Protein AF-A0A0D2JEG2-F1 (afdb_monomer)

Mean predicted aligned error: 16.77 Å

Foldseek 3Di:
DVQVCLLVDDAQDEAEEAPPEDDDPPVVSQVSQCCHDPNHGHVVNVSYYYDYDHHYPPCCVPVVPVVCVVVVVSVCVPDVLCVQAVVLLVVLLVVLVVCCVLLCCLPPNPDPDDPVSLVVLLVVLLCVLPPPVVVVVVNVVSLVSNLVSLVVQPVDDDPLSCVLSVLLNVLSVVLVCLCVLQVVVLSVCSNVVCQQVVPPVPDDPVQVVPQDPLQARPPPRDGRHGSSSSSNSNSVSSVSSNVSSVVSVVSVVVSVVVVVVVVVVVVVVVVVVVVVVVVVVCPDDPPDPPPDPDDDDDDDD

Structure (mmCIF, N/CA/C/O backbone):
data_AF-A0A0D2JEG2-F1
#
_entry.id   AF-A0A0D2JEG2-F1
#
loop_
_atom_site.group_PDB
_atom_site.id
_atom_site.type_symbol
_atom_site.label_atom_id
_atom_site.label_alt_id
_atom_site.label_comp_id
_atom_site.label_asym_id
_atom_site.label_entity_id
_atom_site.label_seq_id
_atom_site.pdbx_PDB_ins_code
_atom_site.Cart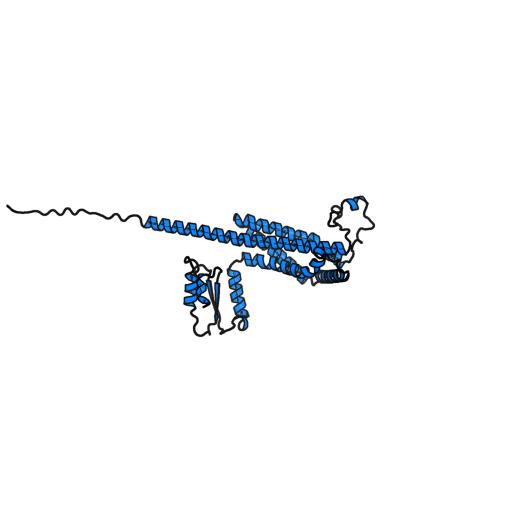n_x
_atom_site.Cartn_y
_atom_site.Cartn_z
_atom_site.occupancy
_atom_site.B_iso_or_equiv
_atom_site.auth_seq_id
_atom_site.auth_comp_id
_ato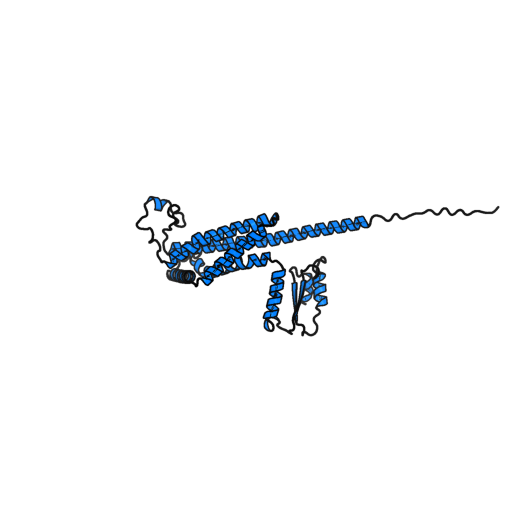m_site.auth_asym_id
_atom_site.auth_atom_id
_atom_site.pdbx_PDB_model_num
ATOM 1 N N . MET A 1 1 ? -18.815 -32.949 19.649 1.00 45.66 1 MET A N 1
ATOM 2 C CA . MET A 1 1 ? -17.388 -32.683 19.946 1.00 45.66 1 MET A CA 1
ATOM 3 C C . MET A 1 1 ? -16.973 -31.232 19.688 1.00 45.66 1 MET A C 1
ATOM 5 O O . MET A 1 1 ? -16.367 -30.663 20.578 1.00 45.66 1 MET A O 1
ATOM 9 N N . ALA A 1 2 ? -17.339 -30.582 18.572 1.00 52.16 2 ALA A N 1
ATOM 10 C CA . ALA A 1 2 ? -16.906 -29.198 18.283 1.00 52.16 2 ALA A CA 1
ATOM 11 C C . ALA A 1 2 ? -17.331 -28.126 19.321 1.00 52.16 2 ALA A C 1
ATOM 13 O O . ALA A 1 2 ? -16.617 -27.151 19.530 1.00 52.16 2 ALA A O 1
ATOM 14 N N . PHE A 1 3 ? -18.471 -28.304 19.997 1.00 57.12 3 PHE A N 1
ATOM 15 C CA . PHE A 1 3 ? -19.061 -27.272 20.864 1.00 57.12 3 PHE A CA 1
ATOM 16 C C . PHE A 1 3 ? -18.474 -27.195 22.284 1.00 57.12 3 PHE A C 1
ATOM 18 O O . PHE A 1 3 ? -18.720 -26.225 22.990 1.00 57.12 3 PHE A O 1
ATOM 25 N N . HIS A 1 4 ? -17.651 -28.163 22.697 1.00 60.91 4 HIS A N 1
ATOM 26 C CA . HIS A 1 4 ? -17.036 -28.166 24.033 1.00 60.91 4 HIS A CA 1
ATOM 27 C C . HIS A 1 4 ? -15.941 -27.090 24.188 1.00 60.91 4 HIS A C 1
ATOM 29 O O . HIS A 1 4 ? -15.570 -26.715 25.299 1.00 60.91 4 HIS A O 1
ATOM 35 N N . ASN A 1 5 ? -15.448 -26.561 23.062 1.00 61.88 5 ASN A N 1
ATOM 36 C CA . ASN A 1 5 ? -14.437 -25.507 23.014 1.00 61.88 5 ASN A CA 1
ATOM 37 C C . ASN A 1 5 ? -15.040 -24.099 22.879 1.00 61.88 5 ASN A C 1
ATOM 39 O O . ASN A 1 5 ? -14.283 -23.131 22.894 1.00 61.88 5 ASN A O 1
ATOM 43 N N . LEU A 1 6 ? -16.374 -23.965 22.784 1.00 61.75 6 LEU A N 1
ATOM 44 C CA . LEU A 1 6 ? -17.056 -22.662 22.725 1.00 61.75 6 LEU A CA 1
ATOM 45 C C . LEU A 1 6 ? -16.631 -21.709 23.861 1.00 61.75 6 LEU A C 1
ATOM 47 O O . LEU A 1 6 ? -16.325 -20.558 23.553 1.00 61.75 6 LEU A O 1
ATOM 51 N N . PRO A 1 7 ? -16.471 -22.164 25.124 1.00 60.16 7 PRO A N 1
ATOM 52 C CA . PRO A 1 7 ? -16.028 -21.287 26.214 1.00 60.16 7 PRO A CA 1
ATOM 53 C C . PRO A 1 7 ? -14.593 -20.751 26.054 1.00 60.16 7 PRO A C 1
ATOM 55 O O . PRO A 1 7 ? -14.218 -19.781 26.712 1.00 60.16 7 PRO A O 1
ATOM 58 N N . HIS A 1 8 ? -13.781 -21.376 25.191 1.00 59.09 8 HIS A N 1
ATOM 59 C CA . HIS A 1 8 ? -12.380 -21.023 24.943 1.00 59.09 8 HIS A CA 1
ATOM 60 C C . HIS A 1 8 ? -12.190 -20.114 23.719 1.00 59.09 8 HIS A C 1
ATOM 62 O O . HIS A 1 8 ? -11.083 -19.611 23.503 1.00 59.09 8 HIS A O 1
ATOM 68 N N . LEU A 1 9 ? -13.233 -19.891 22.910 1.00 55.66 9 LEU A N 1
ATOM 69 C CA . LEU A 1 9 ? -13.161 -19.035 21.725 1.00 55.66 9 LEU A CA 1
ATOM 70 C C . LEU A 1 9 ? -12.876 -17.598 22.145 1.00 55.66 9 LEU A C 1
ATOM 72 O O . LEU A 1 9 ? -13.729 -16.944 22.723 1.00 55.66 9 LEU A O 1
ATOM 76 N N . ARG A 1 10 ? -11.667 -17.091 21.874 1.00 52.06 10 ARG A N 1
ATOM 77 C CA . ARG A 1 10 ? -11.244 -15.735 22.259 1.00 52.06 10 ARG A CA 1
ATOM 78 C C . ARG A 1 10 ? -11.711 -14.565 21.369 1.00 52.06 10 ARG A C 1
ATOM 80 O O . ARG A 1 10 ? -11.769 -13.470 21.937 1.00 52.06 10 ARG A O 1
ATOM 87 N N . PRO A 1 11 ? -12.020 -14.729 20.065 1.00 53.19 11 PRO A N 1
ATOM 88 C CA . PRO A 1 11 ? -12.519 -13.635 19.236 1.00 53.19 11 PRO A CA 1
ATOM 89 C C . PRO A 1 11 ? -14.034 -13.432 19.387 1.00 53.19 11 PRO A C 1
ATOM 91 O O . PRO A 1 11 ? -14.723 -14.213 20.040 1.00 53.19 11 PRO A O 1
ATOM 94 N N . ILE A 1 12 ? -14.518 -12.350 18.784 1.00 60.31 12 ILE A N 1
ATOM 95 C CA . ILE A 1 12 ? -15.929 -11.979 18.679 1.00 60.31 12 ILE A CA 1
ATOM 96 C C . ILE A 1 12 ? -16.634 -12.956 17.722 1.00 60.31 12 ILE A C 1
ATOM 98 O O . ILE A 1 12 ? -16.104 -13.264 16.654 1.00 60.31 12 ILE A O 1
ATOM 102 N N . VAL A 1 13 ? -17.803 -13.476 18.105 1.00 66.38 13 VAL A N 1
ATOM 103 C CA . VAL A 1 13 ? -18.449 -14.600 17.406 1.00 66.38 13 VAL A CA 1
ATOM 104 C C . VAL A 1 13 ? -19.771 -14.166 16.774 1.00 66.38 13 VAL A C 1
ATOM 106 O O . VAL A 1 13 ? -20.689 -13.737 17.467 1.00 66.38 13 VAL A O 1
ATOM 109 N N . LEU A 1 14 ? -19.891 -14.321 15.455 1.00 71.12 14 LEU A N 1
ATOM 110 C CA . LEU A 1 14 ? -21.170 -14.233 14.749 1.00 71.12 14 LEU A CA 1
ATOM 111 C C . LEU A 1 14 ? -21.710 -15.637 14.507 1.00 71.12 14 LEU A C 1
ATOM 113 O O . LEU A 1 14 ? -21.085 -16.446 13.819 1.00 71.12 14 LEU A O 1
ATOM 117 N N . PHE A 1 15 ? -22.902 -15.906 15.024 1.00 75.38 15 PHE A N 1
ATOM 118 C CA . PHE A 1 15 ? -23.633 -17.121 14.704 1.00 75.38 15 PHE A CA 1
ATOM 119 C C . PHE A 1 15 ? -24.671 -16.843 13.613 1.00 75.38 15 PHE A C 1
ATOM 121 O O . PHE A 1 15 ? -25.665 -16.158 13.854 1.00 75.38 15 PHE A O 1
ATOM 128 N N . VAL A 1 16 ? -24.462 -17.410 12.421 1.00 73.00 16 VAL A N 1
ATOM 129 C CA . VAL A 1 16 ? -25.442 -17.376 11.324 1.00 73.00 16 VAL A CA 1
ATOM 130 C C . VAL A 1 16 ? -26.151 -18.725 11.241 1.00 73.00 16 VAL A C 1
ATOM 132 O O . VAL A 1 16 ? -25.533 -19.753 10.955 1.00 73.00 16 VAL A O 1
ATOM 135 N N . PHE A 1 17 ? -27.457 -18.729 11.498 1.00 73.38 17 PHE A N 1
ATOM 136 C CA . PHE A 1 17 ? -28.272 -19.940 11.541 1.00 73.38 17 PHE A CA 1
ATOM 137 C C . PHE A 1 17 ? -29.321 -19.968 10.435 1.00 73.38 17 PHE A C 1
ATOM 139 O O . PHE A 1 17 ? -29.905 -18.951 10.078 1.00 73.38 17 PHE A O 1
ATOM 146 N N . GLY A 1 18 ? -29.588 -21.164 9.909 1.00 68.94 18 GLY A N 1
ATOM 147 C CA . GLY A 1 18 ? -30.644 -21.395 8.929 1.00 68.94 18 GLY A CA 1
ATOM 148 C C . GLY A 1 18 ? -31.945 -21.783 9.626 1.00 68.94 18 GLY A C 1
ATOM 149 O O . GLY A 1 18 ? -31.984 -22.830 10.272 1.00 68.94 18 GLY A O 1
ATOM 150 N N . ALA A 1 19 ? -33.000 -20.980 9.479 1.00 64.31 19 ALA A N 1
ATOM 151 C CA . ALA A 1 19 ? -34.284 -21.131 10.174 1.00 64.31 19 ALA A CA 1
ATOM 152 C C . ALA A 1 19 ? -35.041 -22.437 9.852 1.00 64.31 19 ALA A C 1
ATOM 154 O O . ALA A 1 19 ? -35.966 -22.807 10.566 1.00 64.31 19 ALA A O 1
ATOM 155 N N . LEU A 1 20 ? -34.660 -23.150 8.785 1.00 60.56 20 LEU A N 1
ATOM 156 C CA . LEU A 1 20 ? -35.286 -24.413 8.369 1.00 60.56 20 LEU A CA 1
ATOM 157 C C . LEU A 1 20 ? -34.509 -25.658 8.836 1.00 60.56 20 LEU A C 1
ATOM 159 O O . LEU A 1 20 ? -34.816 -26.768 8.395 1.00 60.56 20 LEU A O 1
ATOM 163 N N . ASN A 1 21 ? -33.490 -25.499 9.687 1.00 58.62 21 ASN A N 1
ATOM 164 C CA . ASN A 1 21 ? -32.760 -26.628 10.259 1.00 58.62 21 ASN A CA 1
ATOM 165 C C . ASN A 1 21 ? -33.495 -27.211 11.471 1.00 58.62 21 ASN A C 1
ATOM 167 O O . ASN A 1 21 ? -33.890 -26.505 12.396 1.00 58.62 21 ASN A O 1
ATOM 171 N N . ILE A 1 22 ? -33.651 -28.534 11.463 1.00 51.53 22 ILE A N 1
ATOM 172 C CA . ILE A 1 22 ? -34.383 -29.294 12.475 1.00 51.53 22 ILE A CA 1
ATOM 173 C C . ILE A 1 22 ? -33.484 -29.422 13.714 1.00 51.53 22 ILE A C 1
ATOM 175 O O . ILE A 1 22 ? -32.496 -30.148 13.685 1.00 51.53 22 ILE A O 1
ATOM 179 N N . LYS A 1 23 ? -33.839 -28.705 14.788 1.00 57.09 23 LYS A N 1
ATOM 180 C CA . LYS A 1 23 ? -33.178 -28.675 16.110 1.00 57.09 23 LYS A CA 1
ATOM 181 C C . LYS A 1 23 ? -31.762 -28.088 16.113 1.00 57.09 23 LYS A C 1
ATOM 183 O O . LYS A 1 23 ? -30.762 -28.802 16.093 1.00 57.09 23 LYS A O 1
ATOM 188 N N . GLN A 1 24 ? -31.678 -26.766 16.233 1.00 60.16 24 GLN A N 1
ATOM 189 C CA . GLN A 1 24 ? -30.459 -26.105 16.690 1.00 60.16 24 GLN A CA 1
ATOM 190 C C . GLN A 1 24 ? -30.652 -25.659 18.138 1.00 60.16 24 GLN A C 1
ATOM 192 O O . GLN A 1 24 ? -31.563 -24.892 18.430 1.00 60.16 24 GLN A O 1
ATOM 197 N N . ASP A 1 25 ? -29.787 -26.145 19.028 1.00 63.28 25 ASP A N 1
ATOM 198 C CA . ASP A 1 25 ? -29.617 -25.587 20.370 1.00 63.28 25 ASP A CA 1
ATOM 199 C C . ASP A 1 25 ? -28.888 -24.246 20.240 1.00 63.28 25 ASP A C 1
ATOM 201 O O . ASP A 1 25 ? -27.660 -24.159 20.268 1.00 63.28 25 ASP A O 1
ATOM 205 N N . VAL A 1 26 ? -29.661 -23.227 19.881 1.00 64.12 26 VAL A N 1
ATOM 206 C CA . VAL A 1 26 ? -29.191 -21.857 19.670 1.00 64.12 26 VAL A CA 1
ATOM 207 C C . VAL A 1 26 ? -28.910 -21.206 21.019 1.00 64.12 26 VAL A C 1
ATOM 209 O O . VAL A 1 26 ? -27.852 -20.615 21.214 1.00 64.12 26 VAL A O 1
ATOM 212 N N . GLU A 1 27 ? -29.840 -21.381 21.950 1.00 60.41 27 GLU A N 1
ATOM 213 C CA . GLU A 1 27 ? -29.810 -20.790 23.281 1.00 60.41 27 GLU A CA 1
ATOM 214 C C . GLU A 1 27 ? -28.657 -21.367 24.110 1.00 60.41 27 GLU A C 1
ATOM 216 O O . GLU A 1 27 ? -27.828 -20.606 24.596 1.00 60.41 27 GLU A O 1
ATOM 221 N N . GLY A 1 28 ? -28.462 -22.693 24.123 1.00 61.94 28 GLY A N 1
ATOM 222 C CA . GLY A 1 28 ? -27.330 -23.317 24.813 1.00 61.94 28 GLY A CA 1
ATOM 223 C C . GLY A 1 28 ? -25.961 -22.927 24.244 1.00 61.94 28 GLY A C 1
ATOM 224 O O . GLY A 1 28 ? -24.983 -22.838 24.987 1.00 61.94 28 GLY A O 1
ATOM 225 N N . LYS A 1 29 ? -25.864 -22.614 22.943 1.00 66.75 29 LYS A N 1
ATOM 226 C CA . LYS A 1 29 ? -24.621 -22.102 22.332 1.00 66.75 29 LYS A CA 1
ATOM 227 C C . LYS A 1 29 ? -24.336 -20.659 22.716 1.00 66.75 29 LYS A C 1
ATOM 229 O O . LYS A 1 29 ? -23.170 -20.322 22.927 1.00 66.75 29 LYS A O 1
ATOM 234 N N . LEU A 1 30 ? -25.369 -19.826 22.803 1.00 63.94 30 LEU A N 1
ATOM 235 C CA . LEU A 1 30 ? -25.237 -18.462 23.295 1.00 63.94 30 LEU A CA 1
ATOM 236 C C . LEU A 1 30 ? -24.820 -18.477 24.761 1.00 63.94 30 LEU A C 1
ATOM 238 O O . LEU A 1 30 ? -23.779 -17.913 25.072 1.00 63.94 30 LEU A O 1
ATOM 242 N N . THR A 1 31 ? -25.509 -19.235 25.616 1.00 61.34 31 THR A N 1
ATOM 243 C CA . THR A 1 31 ? -25.196 -19.332 27.048 1.00 61.34 31 THR A CA 1
ATOM 244 C C . THR A 1 31 ? -23.803 -19.919 27.306 1.00 61.34 31 THR A C 1
ATOM 246 O O . THR A 1 31 ? -23.061 -19.421 28.150 1.00 61.34 31 THR A O 1
ATOM 249 N N . ALA A 1 32 ? -23.377 -20.929 26.537 1.00 62.34 32 ALA A N 1
ATOM 250 C CA . ALA A 1 32 ? -22.021 -21.483 26.639 1.00 62.34 32 ALA A CA 1
ATOM 251 C C . ALA A 1 32 ? -20.927 -20.500 26.184 1.00 62.34 32 ALA A C 1
ATOM 253 O O . ALA A 1 32 ? -19.787 -20.588 26.645 1.00 62.34 32 ALA A O 1
ATOM 254 N N . THR A 1 33 ? -21.259 -19.573 25.281 1.00 57.81 33 THR A N 1
ATOM 255 C CA . THR A 1 33 ? -20.346 -18.509 24.838 1.00 57.81 33 THR A CA 1
ATOM 256 C C . THR A 1 33 ? -20.372 -17.326 25.819 1.00 57.81 33 THR A C 1
ATOM 258 O O . THR A 1 33 ? -19.318 -16.766 26.117 1.00 57.81 33 THR A O 1
ATOM 261 N N . GLU A 1 34 ? -21.537 -17.020 26.404 1.00 55.34 34 GLU A N 1
ATOM 262 C CA . GLU A 1 34 ? -21.768 -16.020 27.457 1.00 55.34 34 GLU A CA 1
ATOM 263 C C . GLU A 1 34 ? -20.994 -16.328 28.743 1.00 55.34 34 GLU A C 1
ATOM 265 O O . GLU A 1 34 ? -20.357 -15.438 29.308 1.00 55.34 34 GLU A O 1
ATOM 270 N N . ALA A 1 35 ? -20.991 -17.596 29.162 1.00 54.06 35 ALA A N 1
ATOM 271 C CA . ALA A 1 35 ? -20.403 -18.058 30.417 1.00 54.06 35 ALA A CA 1
ATOM 272 C C . ALA A 1 35 ? -18.872 -18.235 30.395 1.00 54.06 35 ALA A C 1
ATOM 274 O O . ALA A 1 35 ? -18.315 -18.709 31.383 1.00 54.06 35 ALA A O 1
ATOM 275 N N . GLY A 1 36 ? -18.185 -17.909 29.288 1.00 50.72 36 GLY A N 1
ATOM 276 C CA . GLY A 1 36 ? -16.755 -18.200 29.102 1.00 50.72 36 GLY A CA 1
ATOM 277 C C . GLY A 1 36 ? -15.870 -17.789 30.291 1.00 50.72 36 GLY A C 1
ATOM 278 O O . GLY A 1 36 ? -16.240 -16.911 31.062 1.00 50.72 36 GLY A O 1
ATOM 279 N N . ILE A 1 37 ? -14.696 -18.418 30.442 1.00 42.75 37 ILE A N 1
ATOM 280 C CA . ILE A 1 37 ? -13.820 -18.309 31.632 1.00 42.75 37 ILE A CA 1
ATOM 281 C C . ILE A 1 37 ? -13.688 -16.841 32.093 1.00 42.75 37 ILE A C 1
ATOM 283 O O . ILE A 1 37 ? -13.065 -16.030 31.404 1.00 42.75 37 ILE A O 1
ATOM 287 N N . GLY A 1 38 ? -14.315 -16.506 33.230 1.00 50.38 38 GLY A N 1
ATOM 288 C CA . GLY A 1 38 ? -14.370 -15.151 33.799 1.00 50.38 38 GLY A CA 1
ATOM 289 C C . GLY A 1 38 ? -15.673 -14.356 33.585 1.00 50.38 38 GLY A C 1
ATOM 290 O O . GLY A 1 38 ? -15.709 -13.192 33.958 1.00 50.38 38 GLY A O 1
ATOM 291 N N . GLY A 1 39 ? -16.730 -14.925 32.988 1.00 47.88 39 GLY A N 1
ATOM 292 C CA . GLY A 1 39 ? -18.083 -14.332 32.923 1.00 47.88 39 GLY A CA 1
ATOM 293 C C . GLY A 1 39 ? -18.269 -13.135 31.972 1.00 47.88 39 GLY A C 1
ATOM 294 O O . GLY A 1 39 ? -19.318 -12.501 31.965 1.00 47.88 39 GLY A O 1
ATOM 295 N N . LEU A 1 40 ? -17.264 -12.799 31.159 1.00 48.19 40 LEU A N 1
ATOM 296 C CA . LEU A 1 40 ? -17.178 -11.519 30.431 1.00 48.19 40 LEU A CA 1
ATOM 297 C C . LEU A 1 40 ? -17.583 -11.579 28.937 1.00 48.19 40 LEU A C 1
ATOM 299 O O . LEU A 1 40 ? -17.276 -10.652 28.179 1.00 48.19 40 LEU A O 1
ATOM 303 N N . ARG A 1 41 ? -18.218 -12.661 28.459 1.00 52.91 41 ARG A N 1
ATOM 304 C CA . ARG A 1 41 ? -18.250 -13.026 27.020 1.00 52.91 41 ARG A CA 1
ATOM 305 C C . ARG A 1 41 ? -19.639 -13.077 26.369 1.00 52.91 41 ARG A C 1
ATOM 307 O O . ARG A 1 41 ? -19.832 -13.799 25.398 1.00 52.91 41 ARG A O 1
ATOM 314 N N . GLY A 1 42 ? -20.594 -12.292 26.863 1.00 54.91 42 GLY A N 1
ATOM 315 C CA . GLY A 1 42 ? -21.985 -12.386 26.414 1.00 54.91 42 GLY A CA 1
ATOM 316 C C . GLY A 1 42 ? -22.465 -11.450 25.307 1.00 54.91 42 GLY A C 1
ATOM 317 O O . GLY A 1 42 ? -21.793 -10.481 24.945 1.00 54.91 42 GLY A O 1
ATOM 318 N N . VAL A 1 43 ? -23.682 -11.734 24.818 1.00 53.16 43 VAL A N 1
ATOM 319 C CA . VAL A 1 43 ? -24.454 -10.910 23.864 1.00 53.16 43 VAL A CA 1
ATOM 320 C C . VAL A 1 43 ? -24.615 -9.476 24.384 1.00 53.16 43 VAL A C 1
ATOM 322 O O . VAL A 1 43 ? -24.486 -8.519 23.623 1.00 53.16 43 VAL A O 1
ATOM 325 N N . ALA A 1 44 ? -24.770 -9.322 25.703 1.00 49.38 44 ALA A N 1
ATOM 326 C CA . ALA A 1 44 ? -24.851 -8.033 26.392 1.00 49.38 44 ALA A CA 1
ATOM 327 C C . ALA A 1 44 ? -23.603 -7.140 26.221 1.00 49.38 44 ALA A C 1
ATOM 329 O O . ALA A 1 44 ? -23.715 -5.921 26.283 1.00 49.38 44 ALA A O 1
ATOM 330 N N . ASN A 1 45 ? -22.428 -7.725 25.954 1.00 53.84 45 ASN A N 1
ATOM 331 C CA . ASN A 1 45 ? -21.178 -6.988 25.728 1.00 53.84 45 ASN A CA 1
ATOM 332 C C . ASN A 1 45 ? -20.905 -6.712 24.234 1.00 53.84 45 ASN A C 1
ATOM 334 O O . ASN A 1 45 ? -19.793 -6.318 23.889 1.00 53.84 45 ASN A O 1
ATOM 338 N N . GLY A 1 46 ? -21.857 -6.989 23.328 1.00 58.81 46 GLY A N 1
ATOM 339 C CA . GLY A 1 46 ? -21.709 -6.766 21.879 1.00 58.81 46 GLY A CA 1
ATOM 340 C C . GLY A 1 46 ? -20.698 -7.687 21.177 1.00 58.81 46 GLY A C 1
ATOM 341 O O . GLY A 1 46 ? -20.394 -7.506 20.000 1.00 58.81 46 GLY A O 1
ATOM 342 N N . ARG A 1 47 ? -20.167 -8.693 21.886 1.00 60.16 47 ARG A N 1
ATOM 343 C CA . ARG A 1 47 ? -19.120 -9.616 21.400 1.00 60.16 47 ARG A CA 1
ATOM 344 C C . ARG A 1 47 ? -19.668 -10.908 20.793 1.00 60.16 47 ARG A C 1
ATOM 346 O O . ARG A 1 47 ? -18.896 -11.723 20.291 1.00 60.16 47 ARG A O 1
ATOM 353 N N . VAL A 1 48 ? -20.982 -11.105 20.850 1.00 64.31 48 VAL A N 1
ATOM 354 C CA . VAL A 1 48 ? -21.678 -12.233 20.228 1.00 64.31 48 VAL A CA 1
ATOM 355 C C . VAL A 1 48 ? -22.966 -11.711 19.601 1.00 64.31 48 VAL A C 1
ATOM 357 O O . VAL A 1 48 ? -23.791 -11.134 20.304 1.00 64.31 48 VAL A O 1
ATOM 360 N N . LYS A 1 49 ? -23.141 -11.900 18.290 1.00 68.12 49 LYS A N 1
ATOM 361 C CA . LYS A 1 49 ? -24.387 -11.578 17.572 1.00 68.12 49 LYS A CA 1
ATOM 362 C C . LYS A 1 49 ? -24.911 -12.831 16.906 1.00 68.12 49 LYS A C 1
ATOM 364 O O . LYS A 1 49 ? -24.151 -13.663 16.410 1.00 68.12 49 LYS A O 1
ATOM 369 N N . GLN A 1 50 ? -26.227 -12.955 16.899 1.00 73.00 50 GLN A N 1
ATOM 370 C CA . GLN A 1 50 ? -26.915 -14.034 16.221 1.00 73.00 50 GLN A CA 1
ATOM 371 C C . GLN A 1 50 ? -27.786 -13.461 15.111 1.00 73.00 50 GLN A C 1
ATOM 373 O O . GLN A 1 50 ? -28.524 -12.504 15.333 1.00 73.00 50 GLN A O 1
ATOM 378 N N . VAL A 1 51 ? -27.742 -14.094 13.940 1.00 75.31 51 VAL A N 1
ATOM 379 C CA . VAL A 1 51 ? -28.674 -13.820 12.846 1.00 75.31 51 VAL A CA 1
ATOM 380 C C . VAL A 1 51 ? -29.277 -15.128 12.342 1.00 75.31 51 VAL A C 1
ATOM 382 O O . VAL A 1 51 ? -28.570 -16.108 12.098 1.00 75.31 51 VAL A O 1
ATOM 385 N N . GLN A 1 52 ? -30.603 -15.154 12.201 1.00 75.75 52 GLN A N 1
ATOM 386 C CA . GLN A 1 52 ? -31.333 -16.257 11.580 1.00 75.75 52 GLN A CA 1
ATOM 387 C C . GLN A 1 52 ? -31.730 -15.880 10.156 1.00 75.75 52 GLN A C 1
ATOM 389 O O . GLN A 1 52 ? -32.458 -14.918 9.937 1.00 75.75 52 GLN A O 1
ATOM 394 N N . LEU A 1 53 ? -31.280 -16.675 9.191 1.00 75.38 53 LEU A N 1
ATOM 395 C CA . LEU A 1 53 ? -31.605 -16.532 7.778 1.00 75.38 53 LEU A CA 1
ATOM 396 C C . LEU A 1 53 ? -32.515 -17.676 7.329 1.00 75.38 53 LEU A C 1
ATOM 398 O O . LEU A 1 53 ? -32.398 -18.812 7.793 1.00 75.38 53 LEU A O 1
ATOM 402 N N . LYS A 1 54 ? -33.428 -17.410 6.394 1.00 71.19 54 LYS A N 1
ATOM 403 C CA . LYS A 1 54 ? -34.445 -18.377 5.949 1.00 71.19 54 LYS A CA 1
ATOM 404 C C . LYS A 1 54 ? -33.883 -19.405 4.949 1.00 71.19 54 LYS A C 1
ATOM 406 O O . LYS A 1 54 ? -34.362 -19.515 3.827 1.00 71.19 54 LYS A O 1
ATOM 411 N N . ALA A 1 55 ? -32.883 -20.190 5.354 1.00 65.12 55 ALA A N 1
ATOM 412 C CA . ALA A 1 55 ? -32.334 -21.295 4.558 1.00 65.12 55 ALA A CA 1
ATOM 413 C C . ALA A 1 55 ? -32.114 -22.575 5.388 1.00 65.12 55 ALA A C 1
ATOM 415 O O . ALA A 1 55 ? -32.219 -22.562 6.614 1.00 65.12 55 ALA A O 1
ATOM 416 N N . ARG A 1 56 ? -31.834 -23.699 4.709 1.00 66.31 56 ARG A N 1
ATOM 417 C CA . ARG A 1 56 ? -31.460 -24.986 5.336 1.00 66.31 56 ARG A CA 1
ATOM 418 C C . ARG A 1 56 ? -29.938 -25.076 5.541 1.00 66.31 56 ARG A C 1
ATOM 420 O O . ARG A 1 56 ? -29.399 -24.450 6.449 1.00 66.31 56 ARG A O 1
ATOM 427 N N . HIS A 1 57 ? -29.241 -25.820 4.682 1.00 63.91 57 HIS A N 1
ATOM 428 C CA . HIS A 1 57 ? -27.788 -26.022 4.710 1.00 63.91 57 HIS A CA 1
ATOM 429 C C . HIS A 1 57 ? -27.077 -25.179 3.646 1.00 63.91 57 HIS A C 1
ATOM 431 O O . HIS A 1 57 ? -27.717 -24.730 2.694 1.00 63.91 57 HIS A O 1
ATOM 437 N N . LEU A 1 58 ? -25.754 -25.019 3.797 1.00 69.12 58 LEU A N 1
ATOM 438 C CA . LEU A 1 58 ? -24.890 -24.288 2.858 1.00 69.12 58 LEU A CA 1
ATOM 439 C C . LEU A 1 58 ? -25.374 -22.849 2.613 1.00 69.12 58 LEU A C 1
ATOM 441 O O . LEU A 1 58 ? -25.460 -22.393 1.476 1.00 69.12 58 LEU A O 1
ATOM 445 N N . LEU A 1 59 ? -25.694 -22.147 3.706 1.00 70.69 59 LEU A N 1
ATOM 446 C CA . LEU A 1 59 ? -26.168 -20.758 3.708 1.00 70.69 59 LEU A CA 1
ATOM 447 C C . LEU A 1 59 ? -25.388 -19.840 2.744 1.00 70.69 59 LEU A C 1
ATOM 449 O O . LEU A 1 59 ? -26.053 -19.204 1.925 1.00 70.69 59 LEU A O 1
ATOM 453 N N . PRO A 1 60 ? -24.035 -19.835 2.726 1.00 71.94 60 PRO A N 1
ATOM 454 C CA . PRO A 1 60 ? -23.276 -18.940 1.847 1.00 71.94 60 PRO A CA 1
ATOM 455 C C . PRO A 1 60 ? -23.505 -19.182 0.349 1.00 71.94 60 PRO A C 1
ATOM 457 O O . PRO A 1 60 ? -23.336 -18.270 -0.447 1.00 71.94 60 PRO A O 1
ATOM 460 N N . PHE A 1 61 ? -23.913 -20.393 -0.044 1.00 72.25 61 PHE A N 1
ATOM 461 C CA . PHE A 1 61 ? -24.099 -20.768 -1.449 1.00 72.25 61 PHE A CA 1
ATOM 462 C C . PHE A 1 61 ? -25.548 -20.636 -1.930 1.00 72.25 61 PHE A C 1
ATOM 464 O O . PHE A 1 61 ? -25.790 -20.596 -3.131 1.00 72.25 61 PHE A O 1
ATOM 471 N N . LYS A 1 62 ? -26.525 -20.601 -1.014 1.00 71.38 62 LYS A N 1
ATOM 472 C CA . LYS A 1 62 ? -27.956 -20.520 -1.364 1.00 71.38 62 LYS A CA 1
ATOM 473 C C . LYS A 1 62 ? -28.547 -19.124 -1.235 1.00 71.38 62 LYS A C 1
ATOM 475 O O . LYS A 1 62 ? -29.495 -18.811 -1.942 1.00 71.38 62 LYS A O 1
ATOM 480 N N . ILE A 1 63 ? -28.015 -18.320 -0.323 1.00 76.44 63 ILE A N 1
ATOM 481 C CA . ILE A 1 63 ? -28.444 -16.942 -0.073 1.00 76.44 63 ILE A CA 1
ATOM 482 C C . ILE A 1 63 ? -27.205 -16.061 0.069 1.00 76.44 63 ILE A C 1
ATOM 484 O O . ILE A 1 63 ? -26.961 -15.455 1.108 1.00 76.44 63 ILE A O 1
ATOM 488 N N . MET A 1 64 ? -26.390 -16.060 -0.987 1.00 76.88 64 MET A N 1
ATOM 489 C CA . MET A 1 64 ? -25.080 -15.411 -1.004 1.00 76.88 64 MET A CA 1
ATOM 490 C C . MET A 1 64 ? -25.172 -13.926 -0.647 1.00 76.88 64 MET A C 1
ATOM 492 O O . MET A 1 64 ? -24.412 -13.463 0.189 1.00 76.88 64 MET A O 1
ATOM 496 N N . GLU A 1 65 ? -26.152 -13.211 -1.196 1.00 77.56 65 GLU A N 1
ATOM 497 C CA . GLU A 1 65 ? -26.366 -11.785 -0.930 1.00 77.56 65 GLU A CA 1
ATOM 498 C C . GLU A 1 65 ? -26.642 -11.504 0.556 1.00 77.56 65 GLU A C 1
ATOM 500 O O . GLU A 1 65 ? -25.906 -10.755 1.187 1.00 77.56 65 GLU A O 1
ATOM 505 N N . GLN A 1 66 ? -27.607 -12.207 1.157 1.00 75.69 66 GLN A N 1
ATOM 506 C CA . GLN A 1 66 ? -27.964 -12.036 2.573 1.00 75.69 66 GLN A CA 1
ATOM 507 C C . GLN A 1 66 ? -26.859 -12.513 3.525 1.00 75.69 66 GLN A C 1
ATOM 509 O O . GLN A 1 66 ? -26.652 -11.939 4.592 1.00 75.69 66 GLN A O 1
ATOM 514 N N . ALA A 1 67 ? -26.140 -13.582 3.168 1.00 75.88 67 ALA A N 1
ATOM 515 C CA . ALA A 1 67 ? -25.017 -14.068 3.963 1.00 75.88 67 ALA A CA 1
ATOM 516 C C . ALA A 1 67 ? -23.840 -13.079 3.933 1.00 75.88 67 ALA A C 1
ATOM 518 O O . ALA A 1 67 ? -23.220 -12.841 4.970 1.00 75.88 67 ALA A O 1
ATOM 519 N N . THR A 1 68 ? -23.558 -12.493 2.766 1.00 77.62 68 THR A N 1
ATOM 520 C CA . THR A 1 68 ? -22.536 -11.456 2.597 1.00 77.62 68 THR A CA 1
ATOM 521 C C . THR A 1 68 ? -22.923 -10.178 3.327 1.00 77.62 68 THR A C 1
ATOM 523 O O . THR A 1 68 ? -22.079 -9.619 4.017 1.00 77.62 68 THR A O 1
ATOM 526 N N . GLU A 1 69 ? -24.184 -9.753 3.255 1.00 79.56 69 GLU A N 1
ATOM 527 C CA . GLU A 1 69 ? -24.691 -8.576 3.966 1.00 79.56 69 GLU A CA 1
ATOM 528 C C . GLU A 1 69 ? -24.493 -8.723 5.479 1.00 79.56 69 GLU A C 1
ATOM 530 O O . GLU A 1 69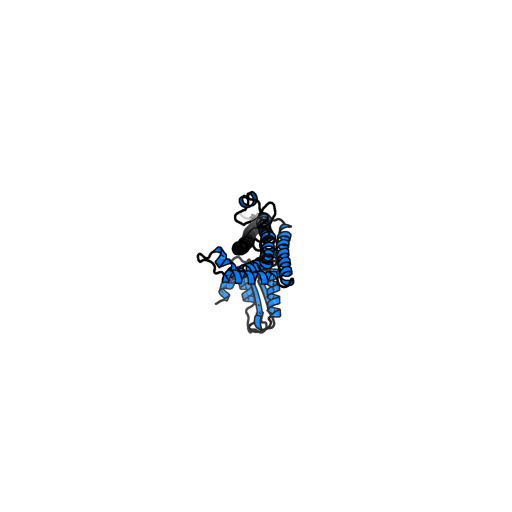 ? -23.788 -7.924 6.091 1.00 79.56 69 GLU A O 1
ATOM 535 N N . VAL A 1 70 ? -24.970 -9.823 6.065 1.00 78.62 70 VAL A N 1
ATOM 536 C CA . VAL A 1 70 ? -24.835 -10.102 7.503 1.00 78.62 70 VAL A CA 1
ATOM 537 C C . VAL A 1 70 ? -23.375 -10.204 7.951 1.00 78.62 70 VAL A C 1
ATOM 539 O O . VAL A 1 70 ? -23.019 -9.721 9.029 1.00 78.62 70 VAL A O 1
ATOM 542 N N . ALA A 1 71 ? -22.516 -10.833 7.143 1.00 72.88 71 ALA A N 1
ATOM 543 C CA . ALA A 1 71 ? -21.089 -10.901 7.433 1.00 72.88 71 ALA A CA 1
ATOM 544 C C . ALA A 1 71 ? -20.438 -9.513 7.353 1.00 72.88 71 ALA A C 1
ATOM 546 O O . ALA A 1 71 ? -19.667 -9.152 8.240 1.00 72.88 71 ALA A O 1
ATOM 547 N N . SER A 1 72 ? -20.778 -8.725 6.330 1.00 68.44 72 SER A N 1
ATOM 548 C CA . SER A 1 72 ? -20.237 -7.383 6.123 1.00 68.44 72 SER A CA 1
ATOM 549 C C . SER A 1 72 ? -20.663 -6.423 7.229 1.00 68.44 72 SER A C 1
ATOM 551 O O . SER A 1 72 ? -19.798 -5.790 7.821 1.00 68.44 72 SER A O 1
ATOM 553 N N . GLU A 1 73 ? -21.942 -6.391 7.610 1.00 72.25 73 GLU A N 1
ATOM 554 C CA . GLU A 1 73 ? -22.433 -5.572 8.719 1.00 72.25 73 GLU A CA 1
ATOM 555 C C . GLU A 1 73 ? -21.736 -5.921 10.028 1.00 72.25 73 GLU A C 1
ATOM 557 O O . GLU A 1 73 ? -21.371 -5.037 10.797 1.00 72.25 73 GLU A O 1
ATOM 562 N N . TRP A 1 74 ? -21.535 -7.214 10.292 1.00 70.06 74 TRP A N 1
ATOM 563 C CA . TRP A 1 74 ? -20.844 -7.637 11.499 1.00 70.06 74 TRP A CA 1
ATOM 564 C C . TRP A 1 74 ? -19.378 -7.221 11.499 1.00 70.06 74 TRP A C 1
ATOM 566 O O . TRP A 1 74 ? -18.892 -6.739 12.513 1.00 70.06 74 TRP A O 1
ATOM 576 N N . ILE A 1 75 ? -18.685 -7.357 10.369 1.00 65.38 75 ILE A N 1
ATOM 577 C CA . ILE A 1 75 ? -17.301 -6.896 10.221 1.00 65.38 75 ILE A CA 1
ATOM 578 C C . ILE A 1 75 ? -17.222 -5.373 10.402 1.00 65.38 75 ILE A C 1
ATOM 580 O O . ILE A 1 75 ? -16.353 -4.890 11.123 1.00 65.38 75 ILE A O 1
ATOM 584 N N . ILE A 1 76 ? -18.161 -4.626 9.814 1.00 60.50 76 ILE A N 1
ATOM 585 C CA . ILE A 1 76 ? -18.250 -3.162 9.920 1.00 60.50 76 ILE A CA 1
ATOM 586 C C . ILE A 1 76 ? -18.502 -2.726 11.371 1.00 60.50 76 ILE A C 1
ATOM 588 O O . ILE A 1 76 ? -17.956 -1.721 11.819 1.00 60.50 76 ILE A O 1
ATOM 592 N N . GLN A 1 77 ? -19.298 -3.492 12.121 1.00 58.88 77 GLN A N 1
ATOM 593 C CA . GLN A 1 77 ? -19.674 -3.185 13.502 1.00 58.88 77 GLN A CA 1
ATOM 594 C C . GLN A 1 77 ? -18.541 -3.422 14.519 1.00 58.88 77 GLN A C 1
ATOM 596 O O . GLN A 1 77 ? -18.651 -2.949 15.647 1.00 58.88 77 GLN A O 1
ATOM 601 N N . GLN A 1 78 ? -17.481 -4.154 14.155 1.00 55.78 78 GLN A N 1
ATOM 602 C CA . GLN A 1 78 ? -16.458 -4.602 15.107 1.00 55.78 78 GLN A CA 1
ATOM 603 C C . GLN A 1 78 ? -15.263 -3.661 15.266 1.00 55.78 78 GLN A C 1
ATOM 605 O O . GLN A 1 78 ? -14.695 -3.673 16.345 1.00 55.78 78 GLN A O 1
ATOM 610 N N . ASP A 1 79 ? -14.907 -2.854 14.260 1.00 60.78 79 ASP A N 1
ATOM 611 C CA . ASP A 1 79 ? -13.994 -1.706 14.402 1.00 60.78 79 ASP A CA 1
ATOM 612 C C . ASP A 1 79 ? -13.930 -0.924 13.081 1.00 60.78 79 ASP A C 1
ATOM 614 O O . ASP A 1 79 ? -13.289 -1.349 12.112 1.00 60.78 79 ASP A O 1
ATOM 618 N N . TRP A 1 80 ? -14.562 0.254 13.032 1.00 54.06 80 TRP A N 1
ATOM 619 C CA . TRP A 1 80 ? -14.500 1.148 11.863 1.00 54.06 80 TRP A CA 1
ATOM 620 C C . TRP A 1 80 ? -13.050 1.538 11.511 1.00 54.06 80 TRP A C 1
ATOM 622 O O . TRP A 1 80 ? -12.737 1.840 10.360 1.00 54.06 80 TRP A O 1
ATOM 632 N N . GLU A 1 81 ? -12.151 1.476 12.492 1.00 52.56 81 GLU A N 1
ATOM 633 C CA . GLU A 1 81 ? -10.740 1.834 12.376 1.00 52.56 81 GLU A CA 1
ATOM 634 C C . GLU A 1 81 ? -9.910 0.779 11.632 1.00 52.56 81 GLU A C 1
ATOM 636 O O . GLU A 1 81 ? -9.047 1.129 10.822 1.00 52.56 81 GLU A O 1
ATOM 641 N N . VAL A 1 82 ? -10.204 -0.509 11.844 1.00 54.94 82 VAL A N 1
ATOM 642 C CA . VAL A 1 82 ? -9.594 -1.622 11.094 1.00 54.94 82 VAL A CA 1
ATOM 643 C C . VAL A 1 82 ? -10.156 -1.661 9.672 1.00 54.94 82 VAL A C 1
ATOM 645 O O . VAL A 1 82 ? -9.416 -1.900 8.714 1.00 54.94 82 VAL A O 1
ATOM 648 N N . LEU A 1 83 ? -11.448 -1.348 9.522 1.00 55.44 83 LEU A N 1
ATOM 649 C CA . LEU A 1 83 ? -12.129 -1.276 8.232 1.00 55.44 83 LEU A CA 1
ATOM 650 C C . LEU A 1 83 ? -11.601 -0.138 7.343 1.00 55.44 83 LEU A C 1
ATOM 652 O O . LEU A 1 83 ? -11.517 -0.321 6.131 1.00 55.44 83 LEU A O 1
ATOM 656 N N . LEU A 1 84 ? -11.227 1.019 7.904 1.00 56.81 84 LEU A N 1
ATOM 657 C CA . LEU A 1 84 ? -10.733 2.138 7.092 1.00 56.81 84 LEU A CA 1
ATOM 658 C C . LEU A 1 84 ? -9.278 1.950 6.629 1.00 56.81 84 LEU A C 1
ATOM 660 O O . LEU A 1 84 ? -8.927 2.364 5.526 1.00 56.81 84 LEU A O 1
ATOM 664 N N . LYS A 1 85 ? -8.424 1.345 7.467 1.00 59.50 85 LYS A N 1
ATOM 665 C CA . LYS A 1 85 ? -6.968 1.261 7.233 1.00 59.50 85 LYS A CA 1
ATOM 666 C C . LYS A 1 85 ? -6.535 -0.039 6.555 1.00 59.50 85 LYS A C 1
ATOM 668 O O . LYS A 1 85 ? -5.674 -0.022 5.674 1.00 59.50 85 LYS A O 1
ATOM 673 N N . GLY A 1 86 ? -7.142 -1.159 6.951 1.00 66.06 86 GLY A N 1
ATOM 674 C CA . GLY A 1 86 ? -6.770 -2.503 6.507 1.00 66.06 86 GLY A CA 1
ATOM 675 C C . GLY A 1 86 ? -6.857 -2.727 4.991 1.00 66.06 86 GLY A C 1
ATOM 676 O O . GLY A 1 86 ? -5.918 -3.300 4.428 1.00 66.06 86 GLY A O 1
ATOM 677 N N . PRO A 1 87 ? -7.912 -2.256 4.294 1.00 74.31 87 PRO A N 1
ATOM 678 C CA . PRO A 1 87 ? -8.049 -2.467 2.855 1.00 74.31 87 PRO A CA 1
ATOM 679 C C . PRO A 1 87 ? -6.969 -1.759 2.038 1.00 74.31 87 PRO A C 1
ATOM 681 O O . PRO A 1 87 ? -6.485 -2.333 1.070 1.00 74.31 87 PRO A O 1
ATOM 684 N N . SER A 1 88 ? -6.551 -0.553 2.442 1.00 85.19 88 SER A N 1
ATOM 685 C CA . SER A 1 88 ? -5.563 0.239 1.699 1.00 85.19 88 SER A CA 1
ATOM 686 C C . SER A 1 88 ? -4.175 -0.408 1.737 1.00 85.19 88 SER A C 1
ATOM 688 O O . SER A 1 88 ? -3.604 -0.717 0.691 1.00 85.19 88 SER A O 1
ATOM 690 N N . VAL A 1 89 ? -3.658 -0.720 2.932 1.00 85.81 89 VAL A N 1
ATOM 691 C CA . VAL A 1 89 ? -2.321 -1.327 3.076 1.00 85.81 89 VAL A CA 1
ATOM 692 C C . VAL A 1 89 ? -2.273 -2.724 2.449 1.00 85.81 89 VAL A C 1
ATOM 694 O O . VAL A 1 89 ? -1.316 -3.052 1.749 1.00 85.81 89 VAL A O 1
ATOM 697 N N . SER A 1 90 ? -3.331 -3.523 2.624 1.00 85.31 90 SER A N 1
ATOM 698 C CA . SER A 1 90 ? -3.427 -4.861 2.019 1.00 85.31 90 SER A CA 1
ATOM 699 C C . SER A 1 90 ? -3.511 -4.804 0.492 1.00 85.31 90 SER A C 1
ATOM 701 O O . SER A 1 90 ? -2.923 -5.644 -0.185 1.00 85.31 90 SER A O 1
ATOM 703 N N . PHE A 1 91 ? -4.209 -3.808 -0.061 1.00 90.38 91 PHE A N 1
ATOM 704 C CA . PHE A 1 91 ? -4.299 -3.586 -1.503 1.00 90.38 91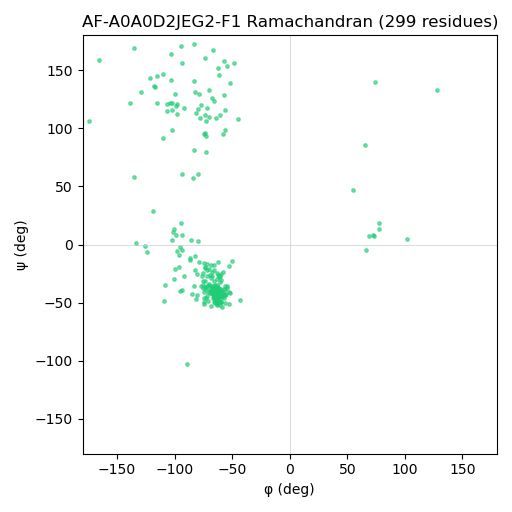 PHE A CA 1
ATOM 705 C C . PHE A 1 91 ? -2.927 -3.273 -2.111 1.00 90.38 91 PHE A C 1
ATOM 707 O O . PHE A 1 91 ? -2.516 -3.940 -3.061 1.00 90.38 91 PHE A O 1
ATOM 714 N N . PHE A 1 92 ? -2.180 -2.325 -1.534 1.00 91.06 92 PHE A N 1
ATOM 715 C CA . PHE A 1 92 ? -0.836 -1.994 -2.017 1.00 91.06 92 PHE A CA 1
ATOM 716 C C . PHE A 1 92 ? 0.152 -3.146 -1.835 1.00 91.06 92 PHE A C 1
ATOM 718 O O . PHE A 1 92 ? 0.926 -3.431 -2.746 1.00 91.06 92 PHE A O 1
ATOM 725 N N . LEU A 1 93 ? 0.090 -3.861 -0.709 1.00 90.69 93 LEU A N 1
ATOM 726 C CA . LEU A 1 93 ? 0.924 -5.042 -0.501 1.00 90.69 93 LEU A CA 1
ATOM 727 C C . LEU A 1 93 ? 0.605 -6.146 -1.521 1.00 90.69 93 LEU A C 1
ATOM 729 O O . LEU A 1 93 ? 1.519 -6.804 -2.004 1.00 90.69 93 LEU A O 1
ATOM 733 N N . GLY A 1 94 ? -0.665 -6.312 -1.906 1.00 91.06 94 GLY A N 1
ATOM 734 C CA . GLY A 1 94 ? -1.072 -7.228 -2.973 1.00 91.06 94 GLY A CA 1
ATOM 735 C C . GLY A 1 94 ? -0.493 -6.855 -4.341 1.00 91.06 94 GLY A C 1
ATOM 736 O O . GLY A 1 94 ? -0.024 -7.731 -5.067 1.00 91.06 94 GLY A O 1
ATOM 737 N N . ILE A 1 95 ? -0.454 -5.560 -4.674 1.00 91.19 95 ILE A N 1
ATOM 738 C CA . ILE A 1 95 ? 0.188 -5.070 -5.905 1.00 91.19 95 ILE A CA 1
ATOM 739 C C . ILE A 1 95 ? 1.688 -5.367 -5.877 1.00 91.19 95 ILE A C 1
ATOM 741 O O . ILE A 1 95 ? 2.213 -5.952 -6.822 1.00 91.19 95 ILE A O 1
ATOM 745 N N . LEU A 1 96 ? 2.372 -5.031 -4.783 1.00 92.31 96 LEU A N 1
ATOM 746 C CA . LEU A 1 96 ? 3.808 -5.285 -4.632 1.00 92.31 96 LEU A CA 1
ATOM 747 C C . LEU A 1 96 ? 4.125 -6.783 -4.670 1.00 92.31 96 LEU A C 1
ATOM 749 O O . LEU A 1 96 ? 5.084 -7.202 -5.311 1.00 92.31 96 LEU A O 1
ATOM 753 N N . PHE A 1 97 ? 3.275 -7.614 -4.067 1.00 92.75 97 PHE A N 1
ATOM 754 C CA . PHE A 1 97 ? 3.403 -9.065 -4.146 1.00 92.75 97 PHE A CA 1
ATOM 755 C C . PHE A 1 97 ? 3.243 -9.587 -5.582 1.00 92.75 97 PHE A C 1
ATOM 757 O O . PHE A 1 97 ? 3.938 -10.520 -5.972 1.00 92.75 97 PHE A O 1
ATOM 764 N N . SER A 1 98 ? 2.384 -8.967 -6.398 1.00 90.56 98 SER A N 1
ATOM 765 C CA . SER A 1 98 ? 2.253 -9.322 -7.819 1.00 90.56 98 SER A CA 1
ATOM 766 C C . SER A 1 98 ? 3.475 -8.935 -8.664 1.00 90.56 98 SER A C 1
ATOM 768 O O . SER A 1 98 ? 3.752 -9.594 -9.666 1.00 90.56 98 SER A O 1
ATOM 770 N N . LEU A 1 99 ? 4.231 -7.915 -8.238 1.00 91.25 99 LEU A N 1
ATOM 771 C CA . LEU A 1 99 ? 5.483 -7.473 -8.865 1.00 91.25 99 LEU A CA 1
ATOM 772 C C . LEU A 1 99 ? 6.690 -8.309 -8.413 1.00 91.25 99 LEU A C 1
ATOM 774 O O . LEU A 1 99 ? 7.678 -8.417 -9.134 1.00 91.25 99 LEU A O 1
ATOM 778 N N . PHE A 1 100 ? 6.593 -8.974 -7.260 1.00 91.88 100 PHE A N 1
ATOM 779 C CA . PHE A 1 100 ? 7.696 -9.723 -6.661 1.00 91.88 100 PHE A CA 1
ATOM 780 C C . PHE A 1 100 ? 8.371 -10.760 -7.586 1.00 91.88 100 PHE A C 1
ATOM 782 O O . PHE A 1 100 ? 9.600 -10.822 -7.580 1.00 91.88 100 PHE A O 1
ATOM 789 N N . PRO A 1 101 ? 7.660 -11.544 -8.427 1.00 91.44 101 PRO A N 1
ATOM 790 C CA . PRO A 1 101 ? 8.309 -12.471 -9.363 1.00 91.44 101 PRO A CA 1
ATOM 791 C C . PRO A 1 101 ? 9.212 -11.783 -10.399 1.00 91.44 101 PRO A C 1
ATOM 793 O O . PRO A 1 101 ? 10.164 -12.391 -10.886 1.00 91.44 101 PRO A O 1
ATOM 796 N N . TYR A 1 102 ? 8.913 -10.528 -10.737 1.00 90.88 102 TYR A N 1
ATOM 797 C CA . TYR A 1 102 ? 9.701 -9.710 -11.656 1.00 90.88 102 TYR A CA 1
ATOM 798 C C . TYR A 1 102 ? 10.917 -9.105 -10.954 1.00 90.88 102 TYR A C 1
ATOM 800 O O . TYR A 1 102 ? 12.023 -9.175 -11.488 1.00 90.88 102 TYR A O 1
ATOM 808 N N . ASP A 1 103 ? 10.718 -8.591 -9.740 1.00 93.00 103 ASP A N 1
ATOM 809 C CA . ASP A 1 103 ? 11.751 -7.921 -8.945 1.00 93.00 103 ASP A CA 1
ATOM 810 C C . ASP A 1 103 ? 12.772 -8.908 -8.357 1.00 93.00 103 ASP A C 1
ATOM 812 O O . ASP A 1 103 ? 13.950 -8.576 -8.201 1.00 93.00 103 ASP A O 1
ATOM 816 N N . TYR A 1 104 ? 12.351 -10.142 -8.053 1.00 91.81 104 TYR A N 1
ATOM 817 C CA . TYR A 1 104 ? 13.190 -11.091 -7.327 1.00 91.81 104 TYR A CA 1
ATOM 818 C C . TYR A 1 104 ? 14.513 -11.428 -8.041 1.00 91.81 104 TYR A C 1
ATOM 820 O O . TYR A 1 104 ? 15.573 -11.317 -7.413 1.00 91.81 104 TYR A O 1
ATOM 828 N N . PRO A 1 105 ? 14.508 -11.780 -9.344 1.00 91.69 105 PRO A N 1
ATOM 829 C CA . PRO A 1 105 ? 15.743 -12.049 -10.074 1.00 91.69 105 PRO A CA 1
ATOM 830 C C . PRO A 1 105 ? 16.682 -10.842 -10.182 1.00 91.69 105 PRO A C 1
ATOM 832 O O . PRO A 1 105 ? 17.889 -11.035 -10.273 1.00 91.69 105 PRO A O 1
ATOM 835 N N . LEU A 1 106 ? 16.159 -9.612 -10.130 1.00 90.00 106 LEU A N 1
ATOM 836 C CA . LEU A 1 106 ? 16.966 -8.392 -10.256 1.00 90.00 106 LEU A CA 1
ATOM 837 C C . LEU A 1 106 ? 17.769 -8.082 -8.994 1.00 90.00 106 LEU A C 1
ATOM 839 O O . LEU A 1 106 ? 18.841 -7.487 -9.088 1.00 90.00 106 LEU A O 1
ATOM 843 N N . LEU A 1 107 ? 17.237 -8.456 -7.829 1.00 90.44 107 LEU A N 1
ATOM 844 C CA . LEU A 1 107 ? 17.777 -8.046 -6.534 1.00 90.44 107 LEU A CA 1
ATOM 845 C C . LEU A 1 107 ? 18.461 -9.184 -5.771 1.00 90.44 107 LEU A C 1
ATOM 847 O O . LEU A 1 107 ? 19.439 -8.935 -5.070 1.00 90.44 107 LEU A O 1
ATOM 851 N N . TRP A 1 108 ? 17.967 -10.422 -5.887 1.00 89.81 108 TRP A N 1
ATOM 852 C CA . TRP A 1 108 ? 18.413 -11.534 -5.032 1.00 89.81 108 TRP A CA 1
ATOM 853 C C . TRP A 1 108 ? 18.901 -12.773 -5.787 1.00 89.81 108 TRP A C 1
ATOM 855 O O . TRP A 1 108 ? 19.333 -13.735 -5.150 1.00 89.81 108 TRP A O 1
ATOM 865 N N . SER A 1 109 ? 18.876 -12.781 -7.123 1.00 87.75 109 SER A N 1
ATOM 866 C CA . SER A 1 109 ? 19.480 -13.875 -7.891 1.00 87.75 109 SER A CA 1
ATOM 867 C C . SER A 1 109 ? 20.997 -13.717 -7.966 1.00 87.75 109 SER A C 1
ATOM 869 O O . SER A 1 109 ? 21.510 -12.680 -8.375 1.00 87.75 109 SER A O 1
ATOM 871 N N . SER A 1 110 ? 21.728 -14.784 -7.639 1.00 83.88 110 SER A N 1
ATOM 872 C CA . SER A 1 110 ? 23.178 -14.861 -7.870 1.00 83.88 110 SER A CA 1
ATOM 873 C C . SER A 1 110 ? 23.536 -15.190 -9.324 1.00 83.88 110 SER A C 1
ATOM 875 O O . SER A 1 110 ? 24.690 -15.049 -9.721 1.00 83.88 110 SER A O 1
ATOM 877 N N . LEU A 1 111 ? 22.567 -15.660 -10.116 1.00 84.31 111 LEU A N 1
ATOM 878 C CA . LEU A 1 111 ? 22.740 -15.904 -11.545 1.00 84.31 111 LEU A CA 1
ATOM 879 C C . LEU A 1 111 ? 22.533 -14.596 -12.318 1.00 84.31 111 LEU A C 1
ATOM 881 O O . LEU A 1 111 ? 21.605 -13.852 -11.981 1.00 84.31 111 LEU A O 1
ATOM 885 N N . PRO A 1 112 ? 23.335 -14.332 -13.367 1.00 82.88 112 PRO A N 1
ATOM 886 C CA . PRO A 1 112 ? 23.133 -13.168 -14.217 1.00 82.88 112 PRO A CA 1
ATOM 887 C C . PRO A 1 112 ? 21.720 -13.198 -14.804 1.00 82.88 112 PRO A C 1
ATOM 889 O O . PRO A 1 112 ? 21.282 -14.213 -15.349 1.00 82.88 112 PRO A O 1
ATOM 892 N N . THR A 1 113 ? 20.999 -12.085 -14.660 1.00 85.25 113 THR A N 1
ATOM 893 C CA . THR A 1 113 ? 19.624 -11.968 -15.151 1.00 85.25 113 THR A CA 1
ATOM 894 C C . THR A 1 113 ? 19.634 -12.035 -16.682 1.00 85.25 113 THR A C 1
ATOM 896 O O . THR A 1 113 ? 20.324 -11.231 -17.311 1.00 85.25 113 THR A O 1
ATOM 899 N N . PRO A 1 114 ? 18.901 -12.975 -17.308 1.00 88.00 114 PRO A N 1
ATOM 900 C CA . PRO A 1 114 ? 18.828 -13.058 -18.762 1.00 88.00 114 PRO A CA 1
ATOM 901 C C . PRO A 1 114 ? 18.230 -11.784 -19.366 1.00 88.00 114 PRO A C 1
ATOM 903 O O . PRO A 1 114 ? 17.285 -11.219 -18.813 1.00 88.00 114 PRO A O 1
ATOM 906 N N . SER A 1 115 ? 18.697 -11.384 -20.551 1.00 88.00 115 SER A N 1
ATOM 907 C CA . SER A 1 115 ? 18.152 -10.232 -21.288 1.00 88.00 115 SER A CA 1
ATOM 908 C C . SER A 1 115 ? 16.639 -10.328 -21.515 1.00 88.00 115 SER A C 1
ATOM 910 O O . SER A 1 115 ? 15.924 -9.342 -21.357 1.00 88.00 115 SER A O 1
ATOM 912 N N . SER A 1 116 ? 16.132 -11.539 -21.767 1.00 90.25 116 SER A N 1
ATOM 913 C CA . SER A 1 116 ? 14.700 -11.810 -21.935 1.00 90.25 116 SER A CA 1
ATOM 914 C C . SER A 1 116 ? 13.860 -11.470 -20.700 1.00 90.25 116 SER A C 1
ATOM 916 O O . SER A 1 116 ? 12.673 -11.178 -20.825 1.00 90.25 116 SER A O 1
ATOM 918 N N . HIS A 1 117 ? 14.449 -11.520 -19.500 1.00 91.50 117 HIS A N 1
ATOM 919 C CA . HIS A 1 117 ? 13.754 -11.144 -18.268 1.00 91.50 117 HIS A CA 1
ATOM 920 C C . HIS A 1 117 ? 13.604 -9.624 -18.174 1.00 91.50 117 HIS A C 1
ATOM 922 O O . HIS A 1 117 ? 12.520 -9.146 -17.854 1.00 91.50 117 HIS A O 1
ATOM 928 N N . PHE A 1 118 ? 14.632 -8.854 -18.550 1.00 90.19 118 PHE A N 1
ATOM 929 C CA . PHE A 1 118 ? 14.524 -7.393 -18.643 1.00 90.19 118 PHE A CA 1
ATOM 930 C C . PHE A 1 118 ? 13.450 -6.961 -19.655 1.00 90.19 118 PHE A C 1
ATOM 932 O O . PHE A 1 118 ? 12.669 -6.057 -19.361 1.00 90.19 118 PHE A O 1
ATOM 939 N N . ASP A 1 119 ? 13.340 -7.652 -20.795 1.00 91.12 119 ASP A N 1
ATOM 940 C CA . ASP A 1 119 ? 12.280 -7.406 -21.785 1.00 91.12 119 ASP A CA 1
ATOM 941 C C . ASP A 1 119 ? 10.876 -7.693 -21.220 1.00 91.12 119 ASP A C 1
ATOM 943 O O . ASP A 1 119 ? 9.931 -6.932 -21.458 1.00 91.12 119 ASP A O 1
ATOM 947 N N . ALA A 1 120 ? 10.729 -8.768 -20.438 1.00 90.94 120 ALA A N 1
ATOM 948 C CA . ALA A 1 120 ? 9.465 -9.131 -19.798 1.00 90.94 120 ALA A CA 1
ATOM 949 C C . ALA A 1 120 ? 9.029 -8.094 -18.749 1.00 90.94 120 ALA A C 1
ATOM 951 O O . ALA A 1 120 ? 7.865 -7.687 -18.737 1.00 90.94 120 ALA A O 1
ATOM 952 N N . ILE A 1 121 ? 9.962 -7.626 -17.911 1.00 91.75 121 ILE A N 1
ATOM 953 C CA . ILE A 1 121 ? 9.704 -6.572 -16.919 1.00 91.75 121 ILE A CA 1
ATOM 954 C C . ILE A 1 121 ? 9.305 -5.279 -17.615 1.00 91.75 121 ILE A C 1
ATOM 956 O O . ILE A 1 121 ? 8.298 -4.674 -17.264 1.00 91.75 121 ILE A O 1
ATOM 960 N N . GLU A 1 122 ? 10.064 -4.860 -18.622 1.00 90.88 122 GLU A N 1
ATOM 961 C CA . GLU A 1 122 ? 9.788 -3.628 -19.353 1.00 90.88 122 GLU A CA 1
ATOM 962 C C . GLU A 1 122 ? 8.412 -3.669 -20.025 1.00 90.88 122 GLU A C 1
ATOM 964 O O . GLU A 1 122 ? 7.649 -2.707 -19.942 1.00 90.88 122 GLU A O 1
ATOM 969 N N . THR A 1 123 ? 8.049 -4.809 -20.618 1.00 91.81 123 THR A N 1
ATOM 970 C CA . THR A 1 123 ? 6.713 -5.023 -21.190 1.00 91.81 123 THR A CA 1
ATOM 971 C C . THR A 1 123 ? 5.626 -4.911 -20.120 1.00 91.81 123 THR A C 1
ATOM 973 O O . THR A 1 123 ? 4.605 -4.257 -20.339 1.00 91.81 123 THR A O 1
ATOM 976 N N . HIS A 1 124 ? 5.847 -5.503 -18.944 1.00 90.81 124 HIS A N 1
ATOM 977 C CA . HIS A 1 124 ? 4.909 -5.438 -17.826 1.00 90.81 124 HIS A CA 1
ATOM 978 C C . HIS A 1 124 ? 4.755 -4.013 -17.267 1.00 90.81 124 HIS A C 1
ATOM 980 O O . HIS A 1 124 ? 3.637 -3.540 -17.069 1.00 90.81 124 HIS A O 1
ATOM 986 N N . LEU A 1 125 ? 5.857 -3.287 -17.076 1.00 90.88 125 LEU A N 1
ATOM 987 C CA . LEU A 1 125 ? 5.850 -1.904 -16.596 1.00 90.88 125 LEU A CA 1
ATOM 988 C C . LEU A 1 125 ? 5.200 -0.951 -17.607 1.00 90.88 125 LEU A C 1
ATOM 990 O O . LEU A 1 125 ? 4.413 -0.089 -17.220 1.00 90.88 125 LEU A O 1
ATOM 994 N N . LYS A 1 126 ? 5.452 -1.142 -18.908 1.00 90.44 126 LYS A N 1
ATOM 995 C CA . LYS A 1 126 ? 4.767 -0.405 -19.981 1.00 90.44 126 LYS A CA 1
ATOM 996 C C . LYS A 1 126 ? 3.268 -0.681 -19.983 1.00 90.44 126 LYS A C 1
ATOM 998 O O . LYS A 1 126 ? 2.481 0.247 -20.154 1.00 90.44 126 LYS A O 1
ATOM 1003 N N . LEU A 1 127 ? 2.860 -1.931 -19.759 1.00 90.44 127 LEU A N 1
ATOM 1004 C CA . LEU A 1 127 ? 1.448 -2.285 -19.620 1.00 90.44 127 LEU A CA 1
ATOM 1005 C C . LEU A 1 127 ? 0.808 -1.558 -18.429 1.00 90.44 127 LEU A C 1
ATOM 1007 O O . LEU A 1 127 ? -0.294 -1.036 -18.568 1.00 90.44 127 LEU A O 1
ATOM 1011 N N . LEU A 1 128 ? 1.499 -1.488 -17.288 1.00 87.06 128 LEU A N 1
ATOM 1012 C CA . LEU A 1 128 ? 1.024 -0.771 -16.101 1.00 87.06 128 LEU A CA 1
ATOM 1013 C C . LEU A 1 128 ? 0.935 0.744 -16.327 1.00 87.06 128 LEU A C 1
ATOM 1015 O O . LEU A 1 128 ? -0.063 1.354 -15.948 1.00 87.06 128 LEU A O 1
ATOM 1019 N N . HIS A 1 129 ? 1.940 1.350 -16.964 1.00 87.69 129 HIS A N 1
ATOM 1020 C CA . HIS A 1 129 ? 1.945 2.783 -17.268 1.00 87.69 129 HIS A CA 1
ATOM 1021 C C . HIS A 1 129 ? 0.826 3.167 -18.249 1.00 87.69 129 HIS A C 1
ATOM 1023 O O . HIS A 1 129 ? 0.142 4.168 -18.048 1.00 87.69 129 HIS A O 1
ATOM 1029 N N . ASN A 1 130 ? 0.598 2.335 -19.270 1.00 88.50 130 ASN A N 1
ATOM 1030 C CA . ASN A 1 130 ? -0.421 2.553 -20.301 1.00 88.50 130 ASN A CA 1
ATOM 1031 C C . ASN A 1 130 ? -1.811 2.026 -19.914 1.00 88.50 130 ASN A C 1
ATOM 1033 O O . ASN A 1 130 ? -2.737 2.051 -20.730 1.00 88.50 130 ASN A O 1
ATOM 1037 N N . ALA A 1 131 ? -1.969 1.512 -18.694 1.00 86.56 131 ALA A N 1
ATOM 1038 C CA . ALA A 1 131 ? -3.238 0.993 -18.226 1.00 86.56 131 ALA A CA 1
ATOM 1039 C C . ALA A 1 131 ? -4.300 2.113 -18.183 1.00 86.56 131 ALA A C 1
ATOM 1041 O O . ALA A 1 131 ? -3.962 3.284 -17.985 1.00 86.56 131 ALA A O 1
ATOM 1042 N N . PRO A 1 132 ? -5.600 1.794 -18.338 1.00 90.38 132 PRO A N 1
ATOM 1043 C CA . PRO A 1 132 ? -6.651 2.804 -18.315 1.00 90.38 132 PRO A CA 1
ATOM 1044 C C . PRO A 1 132 ? -6.566 3.688 -17.066 1.00 90.38 132 PRO A C 1
ATOM 1046 O O . PRO A 1 13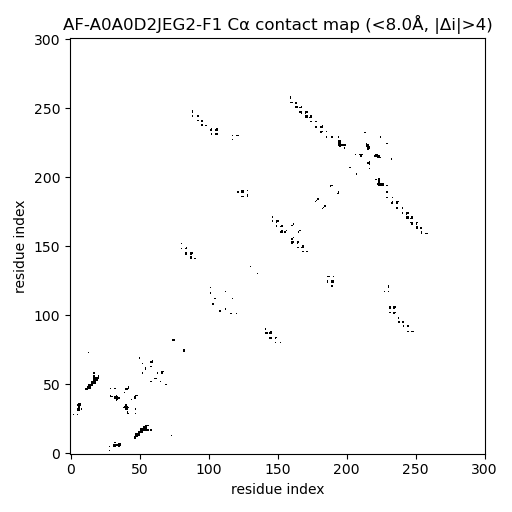2 ? -6.412 3.180 -15.953 1.00 90.38 132 PRO A O 1
ATOM 1049 N N . ASN A 1 133 ? -6.783 4.998 -17.231 1.00 86.12 133 ASN A N 1
ATOM 1050 C CA . ASN A 1 133 ? -6.723 5.997 -16.149 1.00 86.12 133 ASN A CA 1
ATOM 1051 C C . ASN A 1 133 ? -7.599 5.653 -14.925 1.00 86.12 133 ASN A C 1
ATOM 1053 O O . ASN A 1 133 ? -7.397 6.194 -13.839 1.00 86.12 133 ASN A O 1
ATOM 1057 N N . LEU A 1 134 ? -8.578 4.756 -15.082 1.00 87.56 134 LEU A N 1
ATOM 1058 C CA . LEU A 1 134 ? -9.368 4.212 -13.982 1.00 87.56 134 LEU A CA 1
ATOM 1059 C C . LEU A 1 134 ? -8.496 3.525 -12.916 1.00 87.56 134 LEU A C 1
ATOM 1061 O O . LEU A 1 134 ? -8.721 3.751 -11.731 1.00 87.56 134 LEU A O 1
ATOM 1065 N N . ILE A 1 135 ? -7.490 2.741 -13.314 1.00 86.00 135 ILE A N 1
ATOM 1066 C CA . ILE A 1 135 ? -6.613 2.017 -12.378 1.00 86.00 135 ILE A CA 1
ATOM 1067 C C . ILE A 1 135 ? -5.791 3.011 -11.555 1.00 86.00 135 ILE A C 1
ATOM 1069 O O . ILE A 1 135 ? -5.753 2.917 -10.330 1.00 86.00 135 ILE A O 1
ATOM 1073 N N . GLN A 1 136 ? -5.226 4.031 -12.206 1.00 86.00 136 GLN A N 1
ATOM 1074 C CA . GLN A 1 136 ? -4.517 5.112 -11.520 1.00 86.00 136 GLN A CA 1
ATOM 1075 C C . GLN A 1 136 ? -5.437 5.862 -10.549 1.00 86.00 136 GLN A C 1
ATOM 1077 O O . GLN A 1 136 ? -5.037 6.163 -9.429 1.00 86.00 136 GLN A O 1
ATOM 1082 N N . ARG A 1 137 ? -6.689 6.143 -10.924 1.00 90.06 137 ARG A N 1
ATOM 1083 C CA . ARG A 1 137 ? -7.648 6.792 -10.014 1.00 90.06 137 ARG A CA 1
ATOM 1084 C C . ARG A 1 137 ? -7.951 5.931 -8.792 1.00 90.06 137 ARG A C 1
ATOM 1086 O O . ARG A 1 137 ? -7.942 6.459 -7.687 1.00 90.06 137 ARG A O 1
ATOM 1093 N N . ILE A 1 138 ? -8.168 4.628 -8.971 1.00 89.94 138 ILE A N 1
ATOM 1094 C CA . ILE A 1 138 ? -8.390 3.696 -7.855 1.00 89.94 138 ILE A CA 1
ATOM 1095 C C . ILE A 1 138 ? -7.175 3.683 -6.919 1.00 89.94 138 ILE A C 1
ATOM 1097 O O . ILE A 1 138 ? -7.357 3.777 -5.708 1.00 89.94 138 ILE A O 1
ATOM 1101 N N . LEU A 1 139 ? -5.951 3.653 -7.465 1.00 88.88 139 LEU A N 1
ATOM 1102 C CA . LEU A 1 139 ? -4.715 3.728 -6.677 1.00 88.88 139 LEU A CA 1
ATOM 1103 C C . LEU A 1 139 ? -4.673 4.984 -5.804 1.00 88.88 139 LEU A C 1
ATOM 1105 O O . LEU A 1 139 ? -4.470 4.882 -4.598 1.00 88.88 139 LEU A O 1
ATOM 1109 N N . HIS A 1 140 ? -4.928 6.160 -6.381 1.00 89.25 140 HIS A N 1
ATOM 1110 C CA . HIS A 1 140 ? -4.920 7.408 -5.616 1.00 89.25 140 HIS A CA 1
ATOM 1111 C C . HIS A 1 140 ? -6.069 7.481 -4.601 1.00 89.25 140 HIS A C 1
ATOM 1113 O O . HIS A 1 140 ? -5.850 7.963 -3.496 1.00 89.25 140 HIS A O 1
ATOM 1119 N N . ILE A 1 141 ? -7.260 6.953 -4.911 1.00 90.56 141 ILE A N 1
ATOM 1120 C CA . ILE A 1 141 ? -8.373 6.881 -3.946 1.00 90.56 141 ILE A CA 1
ATOM 1121 C C . ILE A 1 141 ? -7.984 6.005 -2.749 1.00 90.56 141 ILE A C 1
ATOM 1123 O O . ILE A 1 141 ? -8.171 6.423 -1.608 1.00 90.56 141 ILE A O 1
ATOM 1127 N N . MET A 1 142 ? -7.408 4.823 -2.989 1.00 89.88 142 MET A N 1
ATOM 1128 C CA . MET A 1 142 ? -6.931 3.939 -1.917 1.00 89.88 142 MET A CA 1
ATOM 1129 C C . MET A 1 142 ? -5.795 4.582 -1.114 1.00 89.88 142 MET A C 1
ATOM 1131 O O . MET A 1 142 ? -5.760 4.457 0.113 1.00 89.88 142 MET A O 1
ATOM 1135 N N . LEU A 1 143 ? -4.901 5.317 -1.783 1.00 89.69 143 LEU A N 1
ATOM 1136 C CA . LEU A 1 143 ? -3.815 6.050 -1.137 1.00 89.69 143 LEU A CA 1
ATOM 1137 C C . LEU A 1 143 ? -4.365 7.135 -0.204 1.00 89.69 143 LEU A C 1
ATOM 1139 O O . LEU A 1 143 ? -4.003 7.170 0.972 1.00 89.69 143 LEU A O 1
ATOM 1143 N N . SER A 1 144 ? -5.268 7.978 -0.711 1.00 89.12 144 SER A N 1
ATOM 1144 C CA . SER A 1 144 ? -5.926 9.044 0.048 1.00 89.12 144 SER A CA 1
ATOM 1145 C C . SER A 1 144 ? -6.770 8.495 1.194 1.00 89.12 144 SER A C 1
ATOM 1147 O O . SER A 1 144 ? -6.757 9.073 2.276 1.00 89.12 144 SER A O 1
ATOM 1149 N N . MET A 1 145 ? -7.460 7.367 0.994 1.00 87.06 145 MET A N 1
ATOM 1150 C CA . MET A 1 145 ? -8.226 6.692 2.043 1.00 87.06 145 MET A CA 1
ATOM 1151 C C . MET A 1 145 ? -7.328 6.242 3.202 1.00 87.06 145 MET A C 1
ATOM 1153 O O . MET A 1 145 ? -7.696 6.434 4.360 1.00 87.06 145 MET A O 1
ATOM 1157 N N . GLY A 1 146 ? -6.133 5.717 2.908 1.00 85.81 146 GLY A N 1
ATOM 1158 C CA . GLY A 1 146 ? -5.156 5.342 3.934 1.00 85.81 146 GLY A CA 1
ATOM 1159 C C . GLY A 1 146 ? -4.662 6.540 4.752 1.00 85.81 146 GLY A C 1
ATOM 1160 O O . GLY A 1 146 ? -4.668 6.484 5.982 1.00 85.81 146 GLY A O 1
ATOM 1161 N N . ILE A 1 147 ? -4.326 7.658 4.093 1.00 88.44 147 ILE A N 1
ATOM 1162 C CA . ILE A 1 147 ? -3.915 8.902 4.775 1.00 88.44 147 ILE A CA 1
ATOM 1163 C C . ILE A 1 147 ? -5.058 9.444 5.632 1.00 88.44 147 ILE A C 1
ATOM 1165 O O . ILE A 1 147 ? -4.870 9.745 6.808 1.00 88.44 147 ILE A O 1
ATOM 1169 N N . LEU A 1 148 ? -6.256 9.545 5.055 1.00 87.25 148 LEU A N 1
ATOM 1170 C CA . LEU A 1 148 ? -7.429 10.067 5.743 1.00 87.25 148 LEU A CA 1
ATOM 1171 C C . LEU A 1 148 ? -7.766 9.223 6.978 1.00 87.25 148 LEU A C 1
ATOM 1173 O O . LEU A 1 148 ? -8.042 9.780 8.037 1.00 87.25 148 LEU A O 1
ATOM 1177 N N . GLY A 1 149 ? -7.678 7.894 6.880 1.00 81.44 149 GLY A N 1
ATOM 1178 C CA . GLY A 1 149 ? -7.896 7.000 8.017 1.00 81.44 149 GLY A CA 1
ATOM 1179 C C . GLY A 1 149 ? -6.895 7.186 9.155 1.00 81.44 149 GLY A C 1
ATOM 1180 O O . GLY A 1 149 ? -7.279 7.110 10.322 1.00 81.44 149 GLY A O 1
ATOM 1181 N N . LEU A 1 150 ? -5.629 7.469 8.841 1.00 82.44 150 LEU A N 1
ATOM 1182 C CA . LEU A 1 150 ? -4.612 7.787 9.848 1.00 82.44 150 LEU A CA 1
ATOM 1183 C C . LEU A 1 150 ? -4.848 9.173 10.473 1.00 82.44 150 LEU A C 1
ATOM 1185 O O . LEU A 1 150 ? -4.768 9.312 11.691 1.00 82.44 150 LEU A O 1
ATOM 1189 N N . LEU A 1 151 ? -5.226 10.175 9.672 1.00 84.75 151 LEU A N 1
ATOM 1190 C CA . LEU A 1 151 ? -5.491 11.537 10.152 1.00 84.75 151 LEU A CA 1
ATOM 1191 C C . LEU A 1 151 ? -6.743 11.639 11.034 1.00 84.75 151 LEU A C 1
ATOM 1193 O O . LEU A 1 151 ? -6.703 12.318 12.058 1.00 84.75 151 LEU A O 1
ATOM 1197 N N . ILE A 1 152 ? -7.843 10.962 10.675 1.00 81.12 152 ILE A N 1
ATOM 1198 C CA . ILE A 1 152 ? -9.077 10.988 11.480 1.00 81.12 152 ILE A CA 1
ATOM 1199 C C . ILE A 1 152 ? -8.811 10.413 12.878 1.00 81.12 152 ILE A C 1
ATOM 1201 O O . ILE A 1 152 ? -9.268 10.987 13.866 1.00 81.12 152 ILE A O 1
ATOM 1205 N N . LYS A 1 153 ? -8.049 9.314 12.984 1.00 72.75 153 LYS A N 1
ATOM 1206 C CA . LYS A 1 153 ? -7.744 8.699 14.287 1.00 72.75 153 LYS A CA 1
ATOM 1207 C C . LYS A 1 153 ? -6.792 9.562 15.124 1.00 72.75 153 LYS A C 1
ATOM 1209 O O . LYS A 1 153 ? -6.968 9.668 16.335 1.00 72.75 153 LYS A O 1
ATOM 1214 N N . LEU A 1 154 ? -5.857 10.262 14.477 1.00 78.25 154 LEU A N 1
ATOM 1215 C CA . LEU A 1 154 ? -4.920 11.161 15.155 1.00 78.25 154 LEU A CA 1
ATOM 1216 C C . LEU A 1 154 ? -5.608 12.380 15.805 1.00 78.25 154 LEU A C 1
ATOM 1218 O O . LEU A 1 154 ? -5.069 12.956 16.746 1.00 78.25 154 LEU A O 1
ATOM 1222 N N . TYR A 1 155 ? -6.812 12.757 15.357 1.00 75.38 155 TYR A N 1
ATOM 1223 C CA . TYR A 1 155 ? -7.546 13.910 15.896 1.00 75.38 155 TYR A CA 1
ATOM 1224 C C . TYR A 1 155 ? -8.019 13.730 17.353 1.00 75.38 155 TYR A C 1
ATOM 1226 O O . TYR A 1 155 ? -8.217 14.722 18.054 1.00 75.38 155 TYR A O 1
ATOM 1234 N N . LYS A 1 156 ? -8.176 12.490 17.843 1.00 68.62 156 LYS A N 1
ATOM 1235 C CA . LYS A 1 156 ? -8.421 12.210 19.270 1.00 68.62 156 LYS A CA 1
ATOM 1236 C C . LYS A 1 156 ? -7.187 11.547 19.897 1.00 68.62 156 LYS A C 1
ATOM 1238 O O . LYS A 1 156 ? -7.076 10.319 19.861 1.00 68.62 156 LYS A O 1
ATOM 1243 N N . PRO A 1 157 ? -6.264 12.336 20.472 1.00 60.28 157 PRO A N 1
ATOM 1244 C CA . PRO A 1 157 ? -5.024 11.806 21.016 1.00 60.28 157 PRO A CA 1
ATOM 1245 C C . PRO A 1 157 ? -5.279 11.057 22.331 1.00 60.28 157 PRO A C 1
ATOM 1247 O O . PRO A 1 157 ? -5.599 11.654 23.355 1.00 60.28 157 PRO A O 1
ATOM 1250 N N . SER A 1 158 ? -5.112 9.737 22.298 1.00 68.88 158 SER A N 1
ATOM 1251 C CA . SER A 1 158 ? -4.628 8.964 23.445 1.00 68.88 158 SER A CA 1
ATOM 1252 C C . SER A 1 158 ? -3.106 8.815 23.311 1.00 68.88 158 SER A C 1
ATOM 1254 O O . SER A 1 158 ? -2.580 8.909 22.198 1.00 68.88 158 SER A O 1
ATOM 1256 N N . GLU A 1 159 ? -2.377 8.584 24.407 1.00 69.38 159 GLU A N 1
ATOM 1257 C CA . GLU A 1 159 ? -0.912 8.404 24.339 1.00 69.38 159 GLU A CA 1
ATOM 1258 C C . GLU A 1 159 ? -0.516 7.255 23.394 1.00 69.38 159 GLU A C 1
ATOM 1260 O O . GLU A 1 159 ? 0.418 7.391 22.602 1.00 69.38 159 GLU A O 1
ATOM 1265 N N . SER A 1 160 ? -1.292 6.164 23.404 1.00 73.38 160 SER A N 1
ATOM 1266 C CA . SER A 1 160 ? -1.122 5.024 22.494 1.00 73.38 160 SER A CA 1
ATOM 1267 C C . SER A 1 160 ? -1.365 5.412 21.028 1.00 73.38 160 SER A C 1
ATOM 1269 O O . SER A 1 160 ? -0.529 5.125 20.168 1.00 73.38 160 SER A O 1
ATOM 1271 N N . ASN A 1 161 ? -2.441 6.155 20.733 1.00 73.00 161 ASN A N 1
ATOM 1272 C CA . ASN A 1 161 ? -2.717 6.616 19.368 1.00 73.00 161 ASN A CA 1
ATOM 1273 C C . ASN A 1 161 ? -1.586 7.512 18.847 1.00 73.00 161 ASN A C 1
ATOM 1275 O O . ASN A 1 161 ? -1.171 7.371 17.702 1.00 73.00 161 ASN A O 1
ATOM 1279 N N . MET A 1 162 ? -1.035 8.409 19.668 1.00 77.25 162 MET A N 1
ATOM 1280 C CA . MET A 1 162 ? 0.007 9.325 19.195 1.00 77.25 162 MET A CA 1
ATOM 1281 C C . MET A 1 162 ? 1.293 8.587 18.791 1.00 77.25 162 MET A C 1
ATOM 1283 O O . MET A 1 162 ? 1.911 8.941 17.787 1.00 77.25 162 MET A O 1
ATOM 1287 N N . LEU A 1 163 ? 1.674 7.542 19.535 1.00 83.50 163 LEU A N 1
ATOM 1288 C CA . LEU A 1 163 ? 2.879 6.763 19.251 1.00 83.50 163 LEU A CA 1
ATOM 1289 C C . LEU A 1 163 ? 2.696 5.840 18.037 1.00 83.50 163 LEU A C 1
ATOM 1291 O O . LEU A 1 163 ? 3.529 5.841 17.128 1.00 83.50 163 LEU A O 1
ATOM 1295 N N . PHE A 1 164 ? 1.606 5.068 17.999 1.00 85.06 164 PHE A N 1
ATOM 1296 C CA . PHE A 1 164 ? 1.403 4.053 16.963 1.00 85.06 164 PHE A CA 1
ATOM 1297 C C . PHE A 1 164 ? 0.786 4.617 15.675 1.00 85.06 164 PHE A C 1
ATOM 1299 O O . PHE A 1 164 ? 1.277 4.304 14.585 1.00 85.06 164 PHE A O 1
ATOM 1306 N N . ASP A 1 165 ? -0.221 5.494 15.761 1.00 83.69 165 ASP A N 1
ATOM 1307 C CA . ASP A 1 165 ? -0.808 6.132 14.574 1.00 83.69 165 ASP A CA 1
ATOM 1308 C C . ASP A 1 165 ? 0.106 7.227 14.012 1.00 83.69 165 ASP A C 1
ATOM 1310 O O . ASP A 1 165 ? 0.212 7.362 12.792 1.00 83.69 165 ASP A O 1
ATOM 1314 N N . GLY A 1 166 ? 0.826 7.961 14.869 1.00 87.12 166 GLY A N 1
ATOM 1315 C CA . GLY A 1 166 ? 1.827 8.941 14.437 1.00 87.12 166 GLY A CA 1
ATOM 1316 C C . GLY A 1 166 ? 2.999 8.291 13.695 1.00 87.12 166 GLY A C 1
ATOM 1317 O O . GLY A 1 166 ? 3.353 8.724 12.597 1.00 87.12 166 GLY A O 1
ATOM 1318 N N . GLY A 1 167 ? 3.555 7.199 14.236 1.00 89.38 167 GLY A N 1
ATOM 1319 C CA . GLY A 1 167 ? 4.596 6.420 13.557 1.00 89.38 167 GLY A CA 1
ATOM 1320 C C . GLY A 1 167 ? 4.112 5.812 12.237 1.00 89.38 167 GLY A C 1
ATOM 1321 O O . GLY A 1 167 ? 4.810 5.878 11.223 1.00 89.38 167 GLY A O 1
ATOM 1322 N N . SER A 1 168 ? 2.880 5.295 12.218 1.00 89.25 168 SER A N 1
ATOM 1323 C CA . SER A 1 168 ? 2.252 4.771 11.001 1.00 89.25 168 SER A CA 1
ATOM 1324 C C . SER A 1 168 ? 2.061 5.855 9.939 1.00 89.25 168 SER A C 1
ATOM 1326 O O . SER A 1 168 ? 2.290 5.590 8.762 1.00 89.25 168 SER A O 1
ATOM 1328 N N . LEU A 1 169 ? 1.694 7.080 10.334 1.00 90.00 169 LEU A N 1
ATOM 1329 C CA . LEU A 1 169 ? 1.566 8.220 9.426 1.00 90.00 169 LEU A CA 1
ATOM 1330 C C . LEU A 1 169 ? 2.910 8.591 8.796 1.00 90.00 169 LEU A C 1
ATOM 1332 O O . LEU A 1 169 ? 2.973 8.765 7.583 1.00 90.00 169 LEU A O 1
ATOM 1336 N N . VAL A 1 170 ? 3.987 8.662 9.582 1.00 92.38 170 VAL A N 1
ATOM 1337 C CA . VAL A 1 170 ? 5.330 8.966 9.059 1.00 92.38 170 VAL A CA 1
ATOM 1338 C C . VAL A 1 170 ? 5.771 7.917 8.039 1.00 92.38 170 VAL A C 1
ATOM 1340 O O . VAL A 1 170 ? 6.168 8.275 6.932 1.00 92.38 170 VAL A O 1
ATOM 1343 N N . LEU A 1 171 ? 5.647 6.627 8.369 1.00 91.38 171 LEU A N 1
ATOM 1344 C CA . LEU A 1 171 ? 5.966 5.542 7.436 1.00 91.38 171 LEU A CA 1
ATOM 1345 C C . LEU A 1 171 ? 5.111 5.626 6.166 1.00 91.38 171 LEU A C 1
ATOM 1347 O O . LEU A 1 171 ? 5.629 5.520 5.057 1.00 91.38 171 LEU A O 1
ATOM 1351 N N . TYR A 1 172 ? 3.814 5.893 6.304 1.00 91.25 172 TYR A N 1
ATOM 1352 C CA . TYR A 1 172 ? 2.931 6.040 5.153 1.00 91.25 172 TYR A CA 1
ATOM 1353 C C . TYR A 1 172 ? 3.324 7.234 4.267 1.00 91.25 172 TYR A C 1
ATOM 1355 O O . TYR A 1 172 ? 3.300 7.129 3.043 1.00 91.25 172 TYR A O 1
ATOM 1363 N N . MET A 1 173 ? 3.760 8.352 4.854 1.00 92.12 173 MET A N 1
ATOM 1364 C CA . MET A 1 173 ? 4.264 9.504 4.099 1.00 92.12 173 MET A CA 1
ATOM 1365 C C . MET A 1 173 ? 5.568 9.192 3.362 1.00 92.12 173 MET A C 1
ATOM 1367 O O . MET A 1 173 ? 5.723 9.600 2.211 1.00 92.12 173 MET A O 1
ATOM 1371 N N . VAL A 1 174 ? 6.474 8.420 3.969 1.00 91.00 174 VAL A N 1
ATOM 1372 C CA . VAL A 1 174 ? 7.671 7.915 3.276 1.00 91.00 174 VAL A CA 1
ATOM 1373 C C . VAL A 1 174 ? 7.270 7.073 2.064 1.00 91.00 174 VAL A C 1
ATOM 1375 O O . VAL A 1 174 ? 7.822 7.266 0.982 1.00 91.00 174 VAL A O 1
ATOM 1378 N N . ALA A 1 175 ? 6.262 6.205 2.196 1.00 90.81 175 ALA A N 1
ATOM 1379 C CA . ALA A 1 175 ? 5.757 5.427 1.067 1.00 90.81 175 ALA A CA 1
ATOM 1380 C C . ALA A 1 175 ? 5.193 6.318 -0.057 1.00 90.81 175 ALA A C 1
ATOM 1382 O O . ALA A 1 175 ? 5.471 6.076 -1.230 1.00 90.81 175 ALA A O 1
ATOM 1383 N N . VAL A 1 176 ? 4.460 7.387 0.278 1.00 91.00 176 VAL A N 1
ATOM 1384 C CA . VAL A 1 176 ? 3.963 8.366 -0.709 1.00 91.00 176 VAL A CA 1
ATOM 1385 C C . VAL A 1 176 ? 5.119 9.054 -1.442 1.00 91.00 176 VAL A C 1
ATOM 1387 O O . VAL A 1 176 ? 5.074 9.182 -2.665 1.00 91.00 176 VAL A O 1
ATOM 1390 N N . ILE A 1 177 ? 6.163 9.471 -0.718 1.00 88.19 177 ILE A N 1
ATOM 1391 C CA . ILE A 1 177 ? 7.341 10.121 -1.309 1.00 88.19 177 ILE A CA 1
ATOM 1392 C C . ILE A 1 177 ? 8.038 9.170 -2.284 1.00 88.19 177 ILE A C 1
ATOM 1394 O O . ILE A 1 177 ? 8.270 9.551 -3.428 1.00 88.19 177 ILE A O 1
ATOM 1398 N N . VAL A 1 178 ? 8.309 7.926 -1.876 1.00 88.00 178 VAL A N 1
ATOM 1399 C CA . VAL A 1 178 ? 8.951 6.916 -2.737 1.00 88.00 178 VAL A CA 1
ATOM 1400 C C . VAL A 1 178 ? 8.086 6.595 -3.960 1.00 88.00 178 VAL A C 1
ATOM 1402 O O . VAL A 1 178 ? 8.601 6.476 -5.070 1.00 88.00 178 VAL A O 1
ATOM 1405 N N . TYR A 1 179 ? 6.763 6.512 -3.800 1.00 89.62 179 TYR A N 1
ATOM 1406 C CA . TYR A 1 179 ? 5.845 6.315 -4.922 1.00 89.62 179 TYR A CA 1
ATOM 1407 C C . TYR A 1 179 ? 5.951 7.445 -5.960 1.00 89.62 179 TYR A C 1
ATOM 1409 O O . TYR A 1 179 ? 6.115 7.176 -7.151 1.00 89.62 179 TYR A O 1
ATOM 1417 N N . ILE A 1 180 ? 5.906 8.707 -5.529 1.00 84.81 180 ILE A N 1
ATOM 1418 C CA . ILE A 1 180 ? 5.958 9.855 -6.447 1.00 84.81 180 ILE A CA 1
ATOM 1419 C C . ILE A 1 180 ? 7.358 10.010 -7.054 1.00 84.81 180 ILE A C 1
ATOM 1421 O O . ILE A 1 180 ? 7.492 10.175 -8.267 1.00 84.81 180 ILE A O 1
ATOM 1425 N N . ALA A 1 181 ? 8.397 9.975 -6.221 1.00 79.75 181 ALA A N 1
ATOM 1426 C CA . ALA A 1 181 ? 9.763 10.271 -6.634 1.00 79.75 181 ALA A CA 1
ATOM 1427 C C . ALA A 1 181 ? 10.385 9.142 -7.463 1.00 79.75 181 ALA A C 1
ATOM 1429 O O . ALA A 1 181 ? 11.087 9.438 -8.425 1.00 79.75 181 ALA A O 1
ATOM 1430 N N . ASN A 1 182 ? 10.090 7.878 -7.143 1.00 86.25 182 ASN A N 1
ATOM 1431 C CA . ASN A 1 182 ? 10.774 6.741 -7.758 1.00 86.25 182 ASN A CA 1
ATOM 1432 C C . ASN A 1 182 ? 9.862 5.973 -8.718 1.00 86.25 182 ASN A C 1
ATOM 1434 O O . ASN A 1 182 ? 10.248 5.721 -9.857 1.00 86.25 182 ASN A O 1
ATOM 1438 N N . ILE A 1 183 ? 8.640 5.622 -8.300 1.00 87.88 183 ILE A N 1
ATOM 1439 C CA . ILE A 1 183 ? 7.760 4.762 -9.110 1.00 87.88 183 ILE A CA 1
ATOM 1440 C C . ILE A 1 183 ? 7.159 5.528 -10.290 1.00 87.88 183 ILE A C 1
ATOM 1442 O O . ILE A 1 183 ? 7.281 5.085 -11.430 1.00 87.88 183 ILE A O 1
ATOM 1446 N N . VAL A 1 184 ? 6.545 6.694 -10.055 1.00 86.56 184 VAL A N 1
ATOM 1447 C CA . VAL A 1 184 ? 5.924 7.489 -11.134 1.00 86.56 184 VAL A CA 1
ATOM 1448 C C . VAL A 1 184 ? 6.972 7.961 -12.145 1.00 86.56 184 VAL A C 1
ATOM 1450 O O . VAL A 1 184 ? 6.755 7.839 -13.352 1.00 86.56 184 VAL A O 1
ATOM 1453 N N . LYS A 1 185 ? 8.118 8.467 -11.669 1.00 82.38 185 LYS A N 1
ATOM 1454 C CA . LYS A 1 185 ? 9.217 8.884 -12.550 1.00 82.38 185 LYS A CA 1
ATOM 1455 C C . LYS A 1 185 ? 9.814 7.700 -13.312 1.00 82.38 185 LYS A C 1
ATOM 1457 O O . LYS A 1 185 ? 9.939 7.774 -14.531 1.00 82.38 185 LYS A O 1
ATOM 1462 N N . GLY A 1 186 ? 10.121 6.596 -12.629 1.00 82.50 186 GLY A N 1
ATOM 1463 C CA . GLY A 1 186 ? 10.715 5.424 -13.267 1.00 82.50 186 GLY A CA 1
ATOM 1464 C C . GLY A 1 186 ? 9.795 4.785 -14.312 1.00 82.50 186 GLY A C 1
ATOM 1465 O O . GLY A 1 186 ? 10.258 4.432 -15.393 1.00 82.50 186 GLY A O 1
ATOM 1466 N N . LEU A 1 187 ? 8.480 4.716 -14.060 1.00 86.81 187 LEU A N 1
ATOM 1467 C CA . LEU A 1 187 ? 7.507 4.251 -15.058 1.00 86.81 187 LEU A CA 1
ATOM 1468 C C . LEU A 1 187 ? 7.479 5.140 -16.308 1.00 86.81 187 LEU A C 1
ATOM 1470 O O . LEU A 1 187 ? 7.360 4.617 -17.416 1.00 86.81 187 LEU A O 1
ATOM 1474 N N . ARG A 1 188 ? 7.618 6.462 -16.146 1.00 84.06 188 ARG A N 1
ATOM 1475 C CA . ARG A 1 188 ? 7.690 7.398 -17.275 1.00 84.06 188 ARG A CA 1
ATOM 1476 C C . ARG A 1 188 ? 8.941 7.152 -18.122 1.00 84.06 188 ARG A C 1
ATOM 1478 O O . ARG A 1 188 ? 8.808 6.957 -19.325 1.00 84.06 188 ARG A O 1
ATOM 1485 N N . ILE A 1 189 ? 10.116 7.061 -17.493 1.00 81.44 189 ILE A N 1
ATOM 1486 C CA . ILE A 1 189 ? 11.395 6.781 -18.175 1.00 81.44 189 ILE A CA 1
ATOM 1487 C C . ILE A 1 189 ? 11.318 5.455 -18.945 1.00 81.44 189 ILE A C 1
ATOM 1489 O O . ILE A 1 189 ? 11.684 5.381 -20.118 1.00 81.44 189 ILE A O 1
ATOM 1493 N N . VAL A 1 190 ? 10.779 4.411 -18.307 1.00 85.69 190 VAL A N 1
ATOM 1494 C CA . VAL A 1 190 ? 10.596 3.091 -18.924 1.00 85.69 190 VAL A CA 1
ATOM 1495 C C . VAL A 1 190 ? 9.628 3.145 -20.109 1.00 85.69 190 VAL A C 1
ATOM 1497 O O . VAL A 1 190 ? 9.861 2.498 -21.130 1.00 85.69 190 VAL A O 1
ATOM 1500 N N . SER A 1 191 ? 8.545 3.917 -20.004 1.00 85.19 191 SER A N 1
ATOM 1501 C CA . SER A 1 191 ? 7.570 4.056 -21.087 1.00 85.19 191 SER A CA 1
ATOM 1502 C C . SER A 1 191 ? 8.106 4.862 -22.270 1.00 85.19 191 SER A C 1
ATOM 1504 O O . SER A 1 191 ? 7.765 4.547 -23.408 1.00 85.19 191 SER A O 1
ATOM 1506 N N . GLU A 1 192 ? 8.923 5.882 -22.016 1.00 81.94 192 GLU A N 1
ATOM 1507 C CA . GLU A 1 192 ? 9.553 6.710 -23.050 1.00 81.94 192 GLU A CA 1
ATOM 1508 C C . GLU A 1 192 ? 10.721 5.980 -23.734 1.00 81.94 192 GLU A C 1
ATOM 1510 O O . GLU A 1 192 ? 11.027 6.251 -24.892 1.00 81.94 192 GLU A O 1
ATOM 1515 N N . GLY A 1 193 ? 11.339 5.005 -23.056 1.00 75.19 193 GLY A N 1
ATOM 1516 C CA . GLY A 1 193 ? 12.470 4.236 -23.585 1.00 75.19 193 GLY A CA 1
ATOM 1517 C C . GLY A 1 193 ? 13.777 5.034 -23.647 1.00 75.19 193 GLY A C 1
ATOM 1518 O O . GLY A 1 193 ? 14.771 4.554 -24.193 1.00 75.19 193 GLY A O 1
ATOM 1519 N N . THR A 1 194 ? 13.793 6.237 -23.073 1.00 68.56 194 THR A N 1
ATOM 1520 C CA . THR A 1 194 ? 14.922 7.173 -23.078 1.00 68.56 194 THR A CA 1
ATOM 1521 C C . THR A 1 194 ? 15.903 6.841 -21.951 1.00 68.56 194 THR A C 1
ATOM 1523 O O . THR A 1 194 ? 16.182 7.651 -21.072 1.00 68.56 194 THR A O 1
ATOM 1526 N N . TYR A 1 195 ? 16.423 5.614 -21.943 1.00 70.00 195 TYR A N 1
ATOM 1527 C CA . TYR A 1 195 ? 17.408 5.174 -20.955 1.00 70.00 195 TYR A CA 1
ATOM 1528 C C . TYR A 1 195 ? 18.761 5.849 -21.227 1.00 70.00 195 TYR A C 1
ATOM 1530 O O . TYR A 1 195 ? 19.340 5.661 -22.296 1.00 70.00 195 TYR A O 1
ATOM 1538 N N . GLY A 1 196 ? 19.260 6.663 -20.292 1.00 55.75 196 GLY A N 1
ATOM 1539 C CA . GLY A 1 196 ? 20.574 7.323 -20.375 1.00 55.75 196 GLY A CA 1
ATOM 1540 C C . GLY A 1 196 ? 20.748 8.388 -21.477 1.00 55.75 196 GLY A C 1
ATOM 1541 O O . GLY A 1 196 ? 21.789 9.042 -21.527 1.00 55.75 196 GLY A O 1
ATOM 1542 N N . LEU A 1 197 ? 19.756 8.591 -22.351 1.00 49.44 197 LEU A N 1
ATOM 1543 C CA . LEU A 1 197 ? 19.835 9.495 -23.509 1.00 49.44 197 LEU A CA 1
ATOM 1544 C C . LEU A 1 197 ? 19.474 10.952 -23.206 1.00 49.44 197 LEU A C 1
ATOM 1546 O O . LEU A 1 197 ? 19.753 11.808 -24.037 1.00 49.44 197 LEU A O 1
ATOM 1550 N N . ILE A 1 198 ? 18.899 11.251 -22.041 1.00 48.62 198 ILE A N 1
ATOM 1551 C CA . ILE A 1 198 ? 18.557 12.638 -21.703 1.00 48.62 198 ILE A CA 1
ATOM 1552 C C . ILE A 1 198 ? 19.825 13.464 -21.401 1.00 48.62 198 ILE A C 1
ATOM 1554 O O . ILE A 1 198 ? 19.832 14.644 -21.712 1.00 48.62 198 ILE A O 1
ATOM 1558 N N . ASN A 1 199 ? 20.940 12.862 -20.939 1.00 48.94 199 ASN A N 1
ATOM 1559 C CA . ASN A 1 199 ? 22.062 13.652 -20.389 1.00 48.94 199 ASN A CA 1
ATOM 1560 C C . ASN A 1 199 ? 23.493 13.298 -20.848 1.00 48.94 199 ASN A C 1
ATOM 1562 O O . ASN A 1 199 ? 24.444 13.939 -20.414 1.00 48.94 199 ASN A O 1
ATOM 1566 N N . MET A 1 200 ? 23.730 12.330 -21.739 1.00 45.69 200 MET A N 1
ATOM 1567 C CA . MET A 1 200 ? 25.122 11.954 -22.079 1.00 45.69 200 MET A CA 1
ATOM 1568 C C . MET A 1 200 ? 25.928 13.012 -22.863 1.00 45.69 200 MET A C 1
ATOM 1570 O O . MET A 1 200 ? 27.154 12.918 -22.890 1.00 45.69 200 MET A O 1
ATOM 1574 N N . HIS A 1 201 ? 25.289 14.002 -23.499 1.00 44.56 201 HIS A N 1
ATOM 1575 C CA . HIS A 1 201 ? 25.989 15.024 -24.300 1.00 44.56 201 HIS A CA 1
ATOM 1576 C C . HIS A 1 201 ? 26.245 16.352 -23.558 1.00 44.56 201 HIS A C 1
ATOM 1578 O O . HIS A 1 201 ? 26.946 17.202 -24.098 1.00 44.56 201 HIS A O 1
ATOM 1584 N N . GLU A 1 202 ? 25.730 16.522 -22.333 1.00 43.97 202 GLU A N 1
ATOM 1585 C CA . GLU A 1 202 ? 25.810 17.789 -21.575 1.00 43.97 202 GLU A C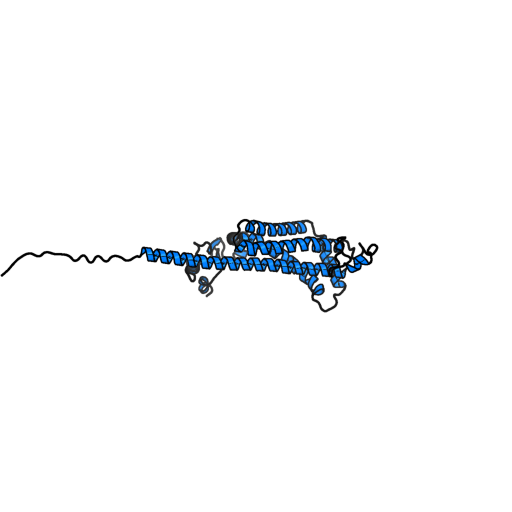A 1
ATOM 1586 C C . GLU A 1 202 ? 26.465 17.671 -20.186 1.00 43.97 202 GLU A C 1
ATOM 1588 O O . GLU A 1 202 ? 26.745 18.690 -19.560 1.00 43.97 202 GLU A O 1
ATOM 1593 N N . LEU A 1 203 ? 26.781 16.464 -19.704 1.00 51.69 203 LEU A N 1
ATOM 1594 C CA . LEU A 1 203 ? 27.366 16.292 -18.368 1.00 51.69 203 LEU A CA 1
ATOM 1595 C C . LEU A 1 203 ? 28.857 16.654 -18.332 1.00 51.69 203 LEU A C 1
ATOM 1597 O O . LEU A 1 203 ? 29.693 16.005 -18.974 1.00 51.69 203 LEU A O 1
ATOM 1601 N N . THR A 1 204 ? 29.196 17.644 -17.506 1.00 54.28 204 THR A N 1
ATOM 1602 C CA . THR A 1 204 ? 30.581 17.991 -17.151 1.00 54.28 204 THR A CA 1
ATOM 1603 C C . THR A 1 204 ? 31.187 16.963 -16.187 1.00 54.28 204 THR A C 1
ATOM 1605 O O . THR A 1 204 ? 30.482 16.182 -15.548 1.00 54.28 204 THR A O 1
ATOM 1608 N N . GLN A 1 205 ? 32.521 16.915 -16.103 1.00 55.41 205 GLN A N 1
ATOM 1609 C CA . GLN A 1 205 ? 33.252 15.905 -15.326 1.00 55.41 205 GLN A CA 1
ATOM 1610 C C . GLN A 1 205 ? 32.910 15.944 -13.822 1.00 55.41 205 GLN A C 1
ATOM 1612 O O . GLN A 1 205 ? 32.792 14.886 -13.214 1.00 55.41 205 GLN A O 1
ATOM 1617 N N . ASP A 1 206 ? 32.600 17.123 -13.276 1.00 51.59 206 ASP A N 1
ATOM 1618 C CA . ASP A 1 206 ? 32.180 17.312 -11.878 1.00 51.59 206 ASP A CA 1
ATOM 1619 C C . ASP A 1 206 ? 30.790 16.716 -11.567 1.00 51.59 206 ASP A C 1
ATOM 1621 O O . ASP A 1 206 ? 30.542 16.269 -10.448 1.00 51.59 206 ASP A O 1
ATOM 1625 N N . GLN A 1 207 ? 29.881 16.637 -12.550 1.00 50.75 207 GLN A N 1
ATOM 1626 C CA . GLN A 1 207 ? 28.567 15.997 -12.367 1.00 50.75 207 GLN A CA 1
ATOM 1627 C C . GLN A 1 207 ? 28.665 14.470 -12.299 1.00 50.75 207 GLN A C 1
ATOM 1629 O O . GLN A 1 207 ? 27.771 13.830 -11.757 1.00 50.75 207 GLN A O 1
ATOM 1634 N N . ARG A 1 208 ? 29.752 13.873 -12.810 1.00 54.47 208 ARG A N 1
ATOM 1635 C CA . ARG A 1 208 ? 30.014 12.428 -12.691 1.00 54.47 208 ARG A CA 1
ATOM 1636 C C . ARG A 1 208 ? 30.501 12.039 -11.296 1.00 54.47 208 ARG A C 1
ATOM 1638 O O . ARG A 1 208 ? 30.255 10.914 -10.872 1.00 54.47 208 ARG A O 1
ATOM 1645 N N . ASP A 1 209 ? 31.133 12.972 -10.590 1.00 53.25 209 ASP A N 1
ATOM 1646 C CA . ASP A 1 209 ? 31.713 12.744 -9.263 1.00 53.25 209 ASP A CA 1
ATOM 1647 C C . ASP A 1 209 ? 30.692 12.950 -8.121 1.00 53.25 209 ASP A C 1
ATOM 1649 O O . ASP A 1 209 ? 30.929 12.509 -6.998 1.00 53.25 209 ASP A O 1
ATOM 1653 N N . ASN A 1 210 ? 29.530 13.556 -8.411 1.00 49.50 210 ASN A N 1
ATOM 1654 C CA . ASN A 1 210 ? 28.430 13.814 -7.463 1.00 49.50 210 ASN A CA 1
ATOM 1655 C C . ASN A 1 210 ? 27.249 12.826 -7.569 1.00 49.50 210 ASN A C 1
ATOM 1657 O O . ASN A 1 210 ? 26.191 13.048 -6.978 1.00 49.50 210 ASN A O 1
ATOM 1661 N N . VAL A 1 211 ? 27.408 11.733 -8.317 1.00 49.62 211 VAL A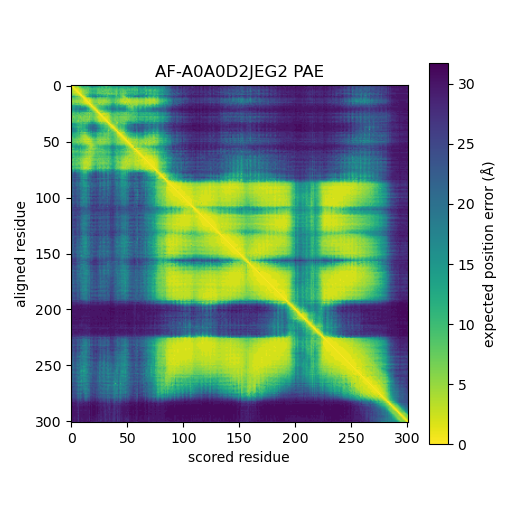 N 1
ATOM 1662 C CA . VAL A 1 211 ? 26.353 10.730 -8.509 1.00 49.62 211 VAL A CA 1
ATOM 1663 C C . VAL A 1 211 ? 26.315 9.768 -7.311 1.00 49.62 211 VAL A C 1
ATOM 1665 O O . VAL A 1 211 ? 27.239 8.989 -7.088 1.00 49.62 211 VAL A O 1
ATOM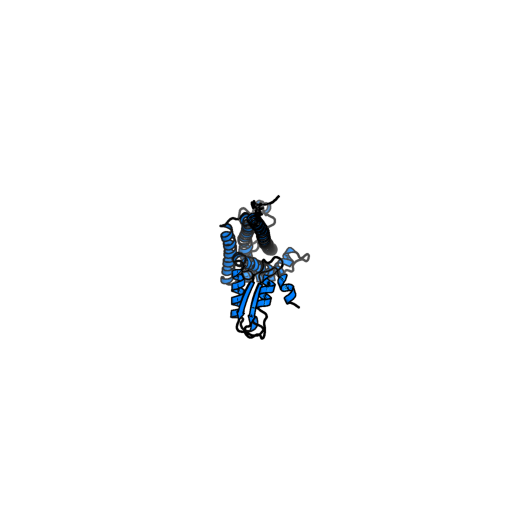 1668 N N . ASP A 1 212 ? 25.228 9.818 -6.538 1.00 51.84 212 ASP A N 1
ATOM 1669 C CA . ASP A 1 212 ? 24.874 8.848 -5.487 1.00 51.84 212 ASP A CA 1
ATOM 1670 C C . ASP A 1 212 ? 24.772 7.410 -6.062 1.00 51.84 212 ASP A C 1
ATOM 1672 O O . ASP A 1 212 ? 24.535 7.223 -7.256 1.00 51.84 212 ASP A O 1
ATOM 1676 N N . ALA A 1 213 ? 24.900 6.374 -5.220 1.00 47.84 213 ALA A N 1
ATOM 1677 C CA . ALA A 1 213 ? 24.732 4.954 -5.577 1.00 47.84 213 ALA A CA 1
ATOM 1678 C C . ALA A 1 213 ? 23.429 4.599 -6.349 1.00 47.84 213 ALA A C 1
ATOM 1680 O O . ALA A 1 213 ? 23.324 3.507 -6.907 1.00 47.84 213 ALA A O 1
ATOM 1681 N N . SER A 1 214 ? 22.449 5.502 -6.386 1.00 49.25 214 SER A N 1
ATOM 1682 C CA . SER A 1 214 ? 21.167 5.432 -7.090 1.00 49.25 214 SER A CA 1
ATOM 1683 C C . SER A 1 214 ? 21.097 6.250 -8.389 1.00 49.25 214 SER A C 1
ATOM 1685 O O . SER A 1 214 ? 20.042 6.275 -9.017 1.00 49.25 214 SER A O 1
ATOM 1687 N N . GLY A 1 215 ? 22.183 6.893 -8.836 1.00 51.75 215 GLY A N 1
ATOM 1688 C CA . GLY A 1 215 ? 22.231 7.563 -10.143 1.00 51.75 215 GLY A CA 1
ATOM 1689 C C . GLY A 1 215 ? 21.525 8.919 -10.219 1.00 51.75 215 GLY A C 1
ATOM 1690 O O . GLY A 1 215 ? 21.177 9.341 -11.321 1.00 51.75 215 GLY A O 1
ATOM 1691 N N . TYR A 1 216 ? 21.260 9.563 -9.080 1.00 51.28 216 TYR A N 1
ATOM 1692 C CA . TYR A 1 216 ? 20.428 10.766 -8.972 1.00 51.28 216 TYR A CA 1
ATOM 1693 C C . TYR A 1 216 ? 21.284 12.042 -8.898 1.00 51.28 216 TYR A C 1
ATOM 1695 O O . TYR A 1 216 ? 22.066 12.195 -7.960 1.00 51.28 216 TYR A O 1
ATOM 1703 N N . ASP A 1 217 ? 21.131 12.966 -9.856 1.00 50.81 217 ASP A N 1
ATOM 1704 C CA . ASP A 1 217 ? 21.721 14.310 -9.774 1.00 50.81 217 ASP A CA 1
ATOM 1705 C C . ASP A 1 217 ? 20.848 15.202 -8.870 1.00 50.81 217 ASP A C 1
ATOM 1707 O O . ASP A 1 217 ? 19.674 15.454 -9.160 1.00 50.81 217 ASP A O 1
ATOM 1711 N N . VAL A 1 218 ? 21.413 15.657 -7.749 1.00 46.19 218 VAL A N 1
ATOM 1712 C CA . VAL A 1 218 ? 20.728 16.478 -6.735 1.00 46.19 218 VAL A CA 1
ATOM 1713 C C . VAL A 1 218 ? 20.480 17.914 -7.221 1.00 46.19 218 VAL A C 1
ATOM 1715 O O . VAL A 1 218 ? 19.558 18.558 -6.720 1.00 46.19 218 VAL A O 1
ATOM 1718 N N . ASP A 1 219 ? 21.242 18.401 -8.205 1.00 44.25 219 ASP A N 1
ATOM 1719 C CA . ASP A 1 219 ? 21.185 19.7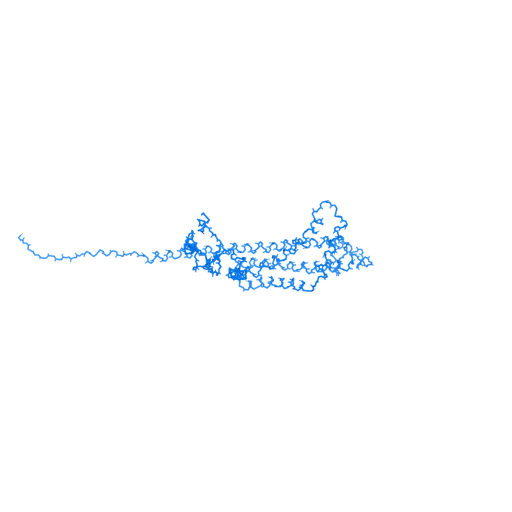91 -8.683 1.00 44.25 219 ASP A CA 1
ATOM 1720 C C . ASP A 1 219 ? 20.237 19.945 -9.889 1.00 44.25 219 ASP A C 1
ATOM 1722 O O . ASP A 1 219 ? 19.437 20.880 -9.957 1.00 44.25 219 ASP A O 1
ATOM 1726 N N . THR A 1 220 ? 20.241 18.965 -10.803 1.00 51.22 220 THR A N 1
ATOM 1727 C CA . THR A 1 220 ? 19.404 18.974 -12.024 1.00 51.22 220 THR A CA 1
ATOM 1728 C C . THR A 1 220 ? 18.132 18.117 -11.895 1.00 51.22 220 THR A C 1
ATOM 1730 O O . THR A 1 220 ? 17.152 18.326 -12.612 1.00 51.22 220 THR A O 1
ATOM 1733 N N . GLY A 1 221 ? 18.107 17.161 -10.957 1.00 51.00 221 GLY A N 1
ATOM 1734 C CA . GLY A 1 221 ? 16.975 16.259 -10.716 1.00 51.00 221 GLY A CA 1
ATOM 1735 C C . GLY A 1 221 ? 16.833 15.108 -11.716 1.00 51.00 221 GLY A C 1
ATOM 1736 O O . GLY A 1 221 ? 15.777 14.463 -11.736 1.00 51.00 221 GLY A O 1
ATOM 1737 N N . ASP A 1 222 ? 17.863 14.854 -12.526 1.00 49.12 222 ASP A N 1
ATOM 1738 C CA . ASP A 1 222 ? 17.816 13.947 -13.670 1.00 49.12 222 ASP A CA 1
ATOM 1739 C C . ASP A 1 222 ? 18.797 12.775 -13.499 1.00 49.12 222 ASP A C 1
ATOM 1741 O O . ASP A 1 222 ? 19.921 12.946 -13.029 1.00 49.12 222 ASP A O 1
ATOM 1745 N N . SER A 1 223 ? 18.352 11.555 -13.817 1.00 52.53 223 SER A N 1
ATOM 1746 C CA . SER A 1 223 ? 19.093 10.322 -13.498 1.00 52.53 223 SER A CA 1
ATOM 1747 C C . SER A 1 223 ? 19.737 9.703 -14.737 1.00 52.53 223 SER A C 1
ATOM 1749 O O . SER A 1 223 ? 19.071 9.351 -15.710 1.00 52.53 223 SER A O 1
ATOM 1751 N N . VAL A 1 224 ? 21.064 9.561 -14.714 1.00 54.94 224 VAL A N 1
ATOM 1752 C CA . VAL A 1 224 ? 21.870 9.064 -15.844 1.00 54.94 224 VAL A CA 1
ATOM 1753 C C . VAL A 1 224 ? 22.075 7.560 -15.690 1.00 54.94 224 VAL A C 1
ATOM 1755 O O . VAL A 1 224 ? 23.188 7.069 -15.520 1.00 54.94 224 VAL A O 1
ATOM 1758 N N . LEU A 1 225 ? 20.976 6.812 -15.680 1.00 65.06 225 LEU A N 1
ATOM 1759 C CA . LEU A 1 225 ? 21.005 5.367 -15.472 1.00 65.06 225 LEU A CA 1
ATOM 1760 C C . LEU A 1 225 ? 20.820 4.605 -16.786 1.00 65.06 225 LEU A C 1
ATOM 1762 O O . LEU A 1 225 ? 20.008 4.977 -17.641 1.00 65.06 225 LEU A O 1
ATOM 1766 N N . GLY A 1 226 ? 21.549 3.495 -16.928 1.00 73.31 226 GLY A N 1
ATOM 1767 C CA . GLY A 1 226 ? 21.327 2.523 -17.995 1.00 73.31 226 GLY A CA 1
ATOM 1768 C C . GLY A 1 226 ? 19.981 1.809 -17.840 1.00 73.31 226 GLY A C 1
ATOM 1769 O O . GLY A 1 226 ? 19.327 1.883 -16.798 1.00 73.31 226 GLY A O 1
ATOM 1770 N N . ARG A 1 227 ? 19.548 1.093 -18.882 1.00 84.50 227 ARG A N 1
ATOM 1771 C CA . ARG A 1 227 ? 18.273 0.352 -18.883 1.00 84.50 227 ARG A CA 1
ATOM 1772 C C . ARG A 1 227 ? 18.142 -0.582 -17.678 1.00 84.50 227 ARG A C 1
ATOM 1774 O O . ARG A 1 227 ? 17.148 -0.527 -16.963 1.00 84.50 227 ARG A O 1
ATOM 1781 N N . GLU A 1 228 ? 19.149 -1.417 -17.446 1.00 85.56 228 GLU A N 1
ATOM 1782 C CA . GLU A 1 228 ? 19.133 -2.399 -16.358 1.00 85.56 228 GLU A CA 1
ATOM 1783 C C . GLU A 1 228 ? 19.124 -1.739 -14.978 1.00 85.56 228 GLU A C 1
ATOM 1785 O O . GLU A 1 228 ? 18.400 -2.188 -14.091 1.00 85.56 228 GLU A O 1
ATOM 1790 N N . ASP A 1 229 ? 19.880 -0.654 -14.801 1.00 82.25 229 ASP A N 1
ATOM 1791 C CA . ASP A 1 229 ? 19.978 0.037 -13.516 1.00 82.25 229 ASP A CA 1
ATOM 1792 C C . ASP A 1 229 ? 18.673 0.753 -13.162 1.00 82.25 229 ASP A C 1
ATOM 1794 O O . ASP A 1 229 ? 18.212 0.646 -12.030 1.00 82.25 229 ASP A O 1
ATOM 1798 N N . ASN A 1 230 ? 17.997 1.373 -14.138 1.00 83.88 230 ASN A N 1
ATOM 1799 C CA . ASN A 1 230 ? 16.650 1.920 -13.932 1.00 83.88 230 ASN A CA 1
ATOM 1800 C C . ASN A 1 230 ? 15.659 0.841 -13.466 1.00 83.88 230 ASN A C 1
ATOM 1802 O O . ASN A 1 230 ? 14.873 1.065 -12.543 1.00 83.88 230 ASN A O 1
ATOM 1806 N N . LEU A 1 231 ? 15.698 -0.343 -14.088 1.00 88.69 231 LEU A N 1
ATOM 1807 C CA . LEU A 1 231 ? 14.817 -1.455 -13.724 1.00 88.69 231 LEU A CA 1
ATOM 1808 C C . LEU A 1 231 ? 15.138 -1.996 -12.320 1.00 88.69 231 LEU A C 1
ATOM 1810 O O . LEU A 1 231 ? 14.219 -2.281 -11.553 1.00 88.69 231 LEU A O 1
ATOM 1814 N N . LYS A 1 232 ? 16.420 -2.072 -11.941 1.00 89.12 232 LYS A N 1
ATOM 1815 C CA . LYS A 1 232 ? 16.842 -2.449 -10.580 1.00 89.12 232 LYS A CA 1
ATOM 1816 C C . LYS A 1 232 ? 16.431 -1.413 -9.534 1.00 89.12 232 LYS A C 1
ATOM 1818 O O . LYS A 1 232 ? 15.983 -1.799 -8.458 1.00 89.12 232 LYS A O 1
ATOM 1823 N N . VAL A 1 233 ? 16.531 -0.117 -9.836 1.00 86.12 233 VAL A N 1
ATOM 1824 C CA . VAL A 1 233 ? 16.093 0.965 -8.936 1.00 86.12 233 VAL A CA 1
ATOM 1825 C C . VAL A 1 233 ? 14.577 0.926 -8.716 1.00 86.12 233 VAL A C 1
ATOM 1827 O O . VAL A 1 233 ? 14.112 1.104 -7.585 1.00 86.12 233 VAL A O 1
ATOM 1830 N N . LEU A 1 234 ? 13.794 0.626 -9.757 1.00 89.81 234 LEU A N 1
ATOM 1831 C CA . LEU A 1 234 ? 12.350 0.402 -9.632 1.00 89.81 234 LEU A CA 1
ATOM 1832 C C . LEU A 1 234 ? 12.032 -0.814 -8.750 1.00 89.81 234 LEU A C 1
ATOM 1834 O O . LEU A 1 234 ? 11.238 -0.691 -7.816 1.00 89.81 234 LEU A O 1
ATOM 1838 N N . ALA A 1 235 ? 12.702 -1.946 -8.975 1.00 91.44 235 ALA A N 1
ATOM 1839 C CA . ALA A 1 235 ? 12.550 -3.146 -8.148 1.00 91.44 235 ALA A CA 1
ATOM 1840 C C . ALA A 1 235 ? 12.929 -2.887 -6.674 1.00 91.44 235 ALA A C 1
ATOM 1842 O O . ALA A 1 235 ? 12.227 -3.296 -5.741 1.00 91.44 235 ALA A O 1
ATOM 1843 N N . ALA A 1 236 ? 14.022 -2.156 -6.435 1.00 91.19 236 ALA A N 1
ATOM 1844 C CA . ALA A 1 236 ? 14.444 -1.761 -5.093 1.00 91.19 236 ALA A CA 1
ATOM 1845 C C . ALA A 1 236 ? 13.402 -0.849 -4.425 1.00 91.19 236 ALA A C 1
ATOM 1847 O O . ALA A 1 236 ? 13.073 -1.033 -3.253 1.00 91.19 236 ALA A O 1
ATOM 1848 N N . SER A 1 237 ? 12.815 0.082 -5.181 1.00 92.06 237 SER A N 1
ATOM 1849 C CA . SER A 1 237 ? 11.760 0.974 -4.689 1.00 92.06 237 SER A CA 1
ATOM 1850 C C . SER A 1 237 ? 10.489 0.208 -4.303 1.00 92.06 237 SER A C 1
ATOM 1852 O O . SER A 1 237 ? 9.929 0.470 -3.239 1.00 92.06 237 SER A O 1
ATOM 1854 N N . ASN A 1 238 ? 10.076 -0.792 -5.091 1.00 93.62 238 ASN A N 1
ATOM 1855 C CA . ASN A 1 238 ? 8.971 -1.695 -4.736 1.00 93.62 238 ASN A CA 1
ATOM 1856 C C . ASN A 1 238 ? 9.246 -2.441 -3.421 1.00 93.62 238 ASN A C 1
ATOM 1858 O O . ASN A 1 238 ? 8.365 -2.571 -2.569 1.00 93.62 238 ASN A O 1
ATOM 1862 N N . THR A 1 239 ? 10.487 -2.882 -3.223 1.00 93.12 239 THR A N 1
ATOM 1863 C CA . THR A 1 239 ? 10.915 -3.568 -1.997 1.00 93.12 239 THR A CA 1
ATOM 1864 C C . THR A 1 239 ? 10.866 -2.642 -0.784 1.00 93.12 239 THR A C 1
ATOM 1866 O O . THR A 1 239 ? 10.340 -3.021 0.263 1.00 93.12 239 THR A O 1
ATOM 1869 N N . ILE A 1 240 ? 11.363 -1.409 -0.919 1.00 92.31 240 ILE A N 1
ATOM 1870 C CA . ILE A 1 240 ? 11.294 -0.391 0.137 1.00 92.31 240 ILE A CA 1
ATOM 1871 C C . ILE A 1 240 ? 9.832 -0.105 0.496 1.00 92.31 240 ILE A C 1
ATOM 1873 O O . ILE A 1 240 ? 9.483 -0.110 1.676 1.00 92.31 240 ILE A O 1
ATOM 1877 N N . LEU A 1 241 ? 8.959 0.069 -0.503 1.00 93.31 241 LEU A N 1
ATOM 1878 C CA . LEU A 1 241 ? 7.523 0.251 -0.284 1.00 93.31 241 LEU A CA 1
ATOM 1879 C C . LEU A 1 241 ? 6.911 -0.929 0.479 1.00 93.31 241 LEU A C 1
ATOM 1881 O O . LEU A 1 241 ? 6.149 -0.711 1.419 1.00 93.31 241 LEU A O 1
ATOM 1885 N N . ALA A 1 242 ? 7.274 -2.167 0.134 1.00 93.44 242 ALA A N 1
ATOM 1886 C CA . ALA A 1 242 ? 6.770 -3.353 0.820 1.00 93.44 242 ALA A CA 1
ATOM 1887 C C . ALA A 1 242 ? 7.194 -3.370 2.295 1.00 93.44 242 ALA A C 1
ATOM 1889 O O . ALA A 1 242 ? 6.358 -3.591 3.170 1.00 93.44 242 ALA A O 1
ATOM 1890 N N . LEU A 1 243 ? 8.464 -3.075 2.588 1.00 93.56 243 LEU A N 1
ATOM 1891 C CA . LEU A 1 243 ? 8.981 -3.030 3.958 1.00 93.56 243 LEU A CA 1
ATOM 1892 C C . LEU A 1 243 ? 8.317 -1.932 4.793 1.00 93.56 243 LEU A C 1
ATOM 1894 O O . LEU A 1 243 ? 7.936 -2.173 5.937 1.00 93.56 243 LEU A O 1
ATOM 1898 N N . VAL A 1 244 ? 8.135 -0.744 4.217 1.00 94.12 244 VAL A N 1
ATOM 1899 C CA . VAL A 1 244 ? 7.483 0.385 4.892 1.00 94.12 244 VAL A CA 1
ATOM 1900 C C . VAL A 1 244 ? 6.015 0.067 5.191 1.00 94.12 244 VAL A C 1
ATOM 1902 O O . VAL A 1 244 ? 5.558 0.286 6.313 1.00 94.12 244 VAL A O 1
ATOM 1905 N N . LEU A 1 245 ? 5.284 -0.513 4.235 1.00 91.38 245 LEU A N 1
ATOM 1906 C CA . LEU A 1 245 ? 3.887 -0.917 4.424 1.00 91.38 245 LEU A CA 1
ATOM 1907 C C . LEU A 1 245 ? 3.738 -2.071 5.426 1.00 91.38 245 LEU A C 1
ATOM 1909 O O . LEU A 1 245 ? 2.810 -2.063 6.234 1.00 91.38 245 LEU A O 1
ATOM 1913 N N . VAL A 1 246 ? 4.667 -3.031 5.440 1.00 91.38 246 VAL A N 1
ATOM 1914 C CA . VAL A 1 246 ? 4.735 -4.054 6.496 1.00 91.38 246 VAL A CA 1
ATOM 1915 C C . VAL A 1 246 ? 5.009 -3.405 7.854 1.00 91.38 246 VAL A C 1
ATOM 1917 O O . VAL A 1 246 ? 4.373 -3.779 8.835 1.00 91.38 246 VAL A O 1
ATOM 1920 N N . GLY A 1 247 ? 5.878 -2.394 7.920 1.00 90.25 247 GLY A N 1
ATOM 1921 C CA . GLY A 1 247 ? 6.097 -1.594 9.127 1.00 90.25 247 GLY A CA 1
ATOM 1922 C C . GLY A 1 247 ? 4.806 -0.952 9.643 1.00 90.25 247 GLY A C 1
ATOM 1923 O O . GLY A 1 247 ? 4.508 -1.044 10.832 1.00 90.25 247 GLY A O 1
ATOM 1924 N N . VAL A 1 248 ? 3.986 -0.395 8.746 1.00 90.56 248 VAL A N 1
ATOM 1925 C CA . VAL A 1 248 ? 2.654 0.128 9.093 1.00 90.56 248 VAL A CA 1
ATOM 1926 C C . VAL A 1 248 ? 1.747 -0.978 9.647 1.00 90.56 248 VAL A C 1
ATOM 1928 O O . VAL A 1 248 ? 1.107 -0.769 10.675 1.00 90.56 248 VAL A O 1
ATOM 1931 N N . LEU A 1 249 ? 1.712 -2.170 9.038 1.00 87.12 249 LEU A N 1
ATOM 1932 C CA . LEU A 1 249 ? 0.928 -3.298 9.568 1.00 87.12 249 LEU A CA 1
ATOM 1933 C C . LEU A 1 249 ? 1.402 -3.736 10.957 1.00 87.12 249 LEU A C 1
ATOM 1935 O O . LEU A 1 249 ? 0.580 -4.011 11.829 1.00 87.12 249 LEU A O 1
ATOM 1939 N N . VAL A 1 250 ? 2.715 -3.785 11.181 1.00 88.81 250 VAL A N 1
ATOM 1940 C CA . VAL A 1 250 ? 3.290 -4.146 12.482 1.00 88.81 250 VAL A CA 1
ATOM 1941 C C . VAL A 1 250 ? 2.883 -3.134 13.550 1.00 88.81 250 VAL A C 1
ATOM 1943 O O . VAL A 1 250 ? 2.475 -3.542 14.636 1.00 88.81 250 VAL A O 1
ATOM 1946 N N . LEU A 1 251 ? 2.922 -1.833 13.247 1.00 88.12 251 LEU A N 1
ATOM 1947 C CA . LEU A 1 251 ? 2.463 -0.794 14.173 1.00 88.12 251 LEU A CA 1
ATOM 1948 C C . LEU A 1 251 ? 0.958 -0.891 14.448 1.00 88.12 251 LEU A C 1
ATOM 1950 O O . LEU A 1 251 ? 0.552 -0.786 15.602 1.00 88.12 251 LEU A O 1
ATOM 1954 N N . GLN A 1 252 ? 0.140 -1.172 13.429 1.00 83.88 252 GLN A N 1
ATOM 1955 C CA . GLN A 1 252 ? -1.305 -1.369 13.596 1.00 83.88 252 GLN A CA 1
ATOM 1956 C C . GLN A 1 252 ? -1.627 -2.581 14.483 1.00 83.88 252 GLN A C 1
ATOM 1958 O O . GLN A 1 252 ? -2.475 -2.498 15.371 1.00 83.88 252 GLN A O 1
ATOM 1963 N N . VAL A 1 253 ? -0.931 -3.705 14.288 1.00 82.12 253 VAL A N 1
ATOM 1964 C CA . VAL A 1 253 ? -1.073 -4.895 15.146 1.00 82.12 253 VAL A CA 1
ATOM 1965 C C . VAL A 1 253 ? -0.559 -4.616 16.560 1.00 82.12 253 VAL A C 1
ATOM 1967 O O . VAL A 1 253 ? -1.169 -5.063 17.533 1.00 82.12 253 VAL A O 1
ATOM 1970 N N . GLY A 1 254 ? 0.535 -3.862 16.687 1.00 83.88 254 GLY A N 1
ATOM 1971 C CA . GLY A 1 254 ? 1.082 -3.422 17.969 1.00 83.88 254 GLY A CA 1
ATOM 1972 C C . GLY A 1 254 ? 0.084 -2.581 18.758 1.00 83.88 254 GLY A C 1
ATOM 1973 O O . GLY A 1 254 ? -0.145 -2.850 19.935 1.00 83.88 254 GLY A O 1
ATOM 1974 N N . GLN A 1 255 ? -0.584 -1.644 18.091 1.00 81.56 255 GLN A N 1
ATOM 1975 C CA . GLN A 1 255 ? -1.639 -0.830 18.683 1.00 81.56 255 GLN A CA 1
ATOM 1976 C C . GLN A 1 255 ? -2.834 -1.674 19.122 1.00 81.56 255 GLN A C 1
ATOM 1978 O O . GLN A 1 255 ? -3.262 -1.563 20.267 1.00 81.56 255 GLN A O 1
ATOM 1983 N N . TRP A 1 256 ? -3.314 -2.582 18.266 1.00 78.69 256 TRP A N 1
ATOM 1984 C CA . TRP A 1 256 ? -4.390 -3.508 18.629 1.00 78.69 256 TRP A CA 1
ATOM 1985 C C . TRP A 1 256 ? -4.037 -4.340 19.873 1.00 78.69 256 TRP A C 1
ATOM 1987 O O . TRP A 1 256 ? -4.879 -4.583 20.740 1.00 78.69 256 TRP A O 1
ATOM 1997 N N . TYR A 1 257 ? -2.780 -4.776 19.989 1.00 80.31 257 TYR A N 1
ATOM 1998 C CA . TYR A 1 257 ? -2.306 -5.504 21.162 1.00 80.31 257 TYR A CA 1
ATOM 1999 C C . TYR A 1 257 ? -2.217 -4.612 22.413 1.00 80.31 257 TYR A C 1
ATOM 2001 O O . TYR A 1 257 ? -2.612 -5.052 23.498 1.00 80.31 257 TYR A O 1
ATOM 2009 N N . ALA A 1 258 ? -1.730 -3.375 22.271 1.00 82.12 258 ALA A N 1
ATOM 2010 C CA . ALA A 1 258 ? -1.628 -2.399 23.354 1.00 82.12 258 ALA A CA 1
ATOM 2011 C C . ALA A 1 258 ? -3.015 -2.023 23.898 1.00 82.12 258 ALA A C 1
ATOM 2013 O O . ALA A 1 258 ? -3.277 -2.222 25.082 1.00 82.12 258 ALA A O 1
ATOM 2014 N N . GLU A 1 259 ? -3.944 -1.633 23.021 1.00 76.75 259 GLU A N 1
ATOM 2015 C CA . GLU A 1 259 ? -5.332 -1.301 23.370 1.00 76.75 259 GLU A CA 1
ATOM 2016 C C . GLU A 1 259 ? -6.010 -2.467 24.107 1.00 76.75 259 GLU A C 1
ATOM 2018 O O . GLU A 1 259 ? -6.664 -2.293 25.136 1.00 76.75 259 GLU A O 1
ATOM 2023 N N . ARG A 1 260 ? -5.789 -3.703 23.642 1.00 74.62 260 ARG A N 1
ATOM 2024 C CA . ARG A 1 260 ? -6.375 -4.897 24.265 1.00 74.62 260 ARG A CA 1
ATOM 2025 C C . ARG A 1 260 ? -5.728 -5.281 25.593 1.00 74.62 260 ARG A C 1
ATOM 2027 O O . ARG A 1 260 ? -6.322 -6.055 26.349 1.00 74.62 260 ARG A O 1
ATOM 2034 N N . THR A 1 261 ? -4.521 -4.802 25.859 1.00 81.25 261 THR A N 1
ATOM 2035 C CA . THR A 1 261 ? -3.846 -4.963 27.148 1.00 81.25 261 THR A CA 1
ATOM 2036 C C . THR A 1 261 ? -4.363 -3.918 28.132 1.00 81.25 261 THR A C 1
ATOM 2038 O O . THR A 1 261 ? -4.806 -4.294 29.218 1.00 81.25 261 THR A O 1
ATOM 2041 N N . ASP A 1 262 ? -4.443 -2.655 27.716 1.00 78.31 262 ASP A N 1
ATOM 2042 C CA . ASP A 1 262 ? -4.992 -1.555 28.517 1.00 78.31 262 ASP A CA 1
ATOM 2043 C C . ASP A 1 262 ? -6.453 -1.818 28.910 1.00 78.31 262 ASP A C 1
ATOM 2045 O O . ASP A 1 262 ? -6.825 -1.672 30.076 1.00 78.31 262 ASP A O 1
ATOM 2049 N N . GLU A 1 263 ? -7.269 -2.339 27.982 1.00 76.31 263 GLU A N 1
ATOM 2050 C CA . GLU A 1 263 ? -8.643 -2.771 28.269 1.00 76.31 263 GLU A CA 1
ATOM 2051 C C . GLU A 1 263 ? -8.727 -3.818 29.388 1.00 76.31 263 GLU A C 1
ATOM 2053 O O . GLU A 1 263 ? -9.710 -3.850 30.130 1.00 76.31 263 GLU A O 1
ATOM 2058 N N . ARG A 1 264 ? -7.751 -4.729 29.487 1.00 73.88 264 ARG A N 1
ATOM 2059 C CA . ARG A 1 264 ? -7.751 -5.770 30.528 1.00 73.88 264 ARG A CA 1
ATOM 2060 C C . ARG A 1 264 ? -7.420 -5.167 31.881 1.00 73.88 264 ARG A C 1
ATOM 2062 O O . ARG A 1 264 ? -8.128 -5.446 32.842 1.00 73.88 264 ARG A O 1
ATOM 2069 N N . VAL A 1 265 ? -6.394 -4.321 31.928 1.00 78.81 265 VAL A N 1
ATOM 2070 C CA . VAL A 1 265 ? -5.945 -3.659 33.158 1.00 78.81 265 VAL A CA 1
ATOM 2071 C C . VAL A 1 265 ? -7.044 -2.756 33.716 1.00 78.81 265 VAL A C 1
ATOM 2073 O O . VAL A 1 265 ? -7.347 -2.834 34.906 1.00 78.81 265 VAL A O 1
ATOM 2076 N N . LEU A 1 266 ? -7.702 -1.965 32.860 1.00 77.00 266 LEU A N 1
ATOM 2077 C CA . LEU A 1 266 ? -8.803 -1.096 33.279 1.00 77.00 266 LEU A CA 1
ATOM 2078 C C . LEU A 1 266 ? -9.961 -1.901 33.889 1.00 77.00 266 LEU A C 1
ATOM 2080 O O . LEU A 1 266 ? -10.461 -1.561 34.956 1.00 77.00 266 LEU A O 1
ATOM 2084 N N . ARG A 1 267 ? -10.343 -3.021 33.265 1.00 76.25 267 ARG A N 1
ATOM 2085 C CA . ARG A 1 267 ? -11.418 -3.888 33.777 1.00 76.25 267 ARG A CA 1
ATOM 2086 C C . ARG A 1 267 ? -11.055 -4.575 35.087 1.00 76.25 267 ARG A C 1
ATOM 2088 O O . ARG A 1 267 ? -11.924 -4.764 35.933 1.00 76.25 267 ARG A O 1
ATOM 2095 N N . GLU A 1 268 ? -9.797 -4.970 35.259 1.00 81.75 268 GLU A N 1
ATOM 2096 C CA . GLU A 1 268 ? -9.318 -5.521 36.529 1.00 81.75 268 GLU A CA 1
ATOM 2097 C C . GLU A 1 268 ? -9.370 -4.475 37.647 1.00 81.75 268 GLU A C 1
ATOM 2099 O O . GLU A 1 268 ? -9.728 -4.813 38.776 1.00 81.75 268 GLU A O 1
ATOM 2104 N N . PHE A 1 269 ? -9.065 -3.211 37.339 1.00 80.31 269 PHE A N 1
ATOM 2105 C CA . PHE A 1 269 ? -9.195 -2.102 38.283 1.00 80.31 269 PHE A CA 1
ATOM 2106 C C . PHE A 1 269 ? -10.663 -1.842 38.652 1.00 80.31 269 PHE A C 1
ATOM 2108 O O . PHE A 1 269 ? -11.000 -1.843 39.834 1.00 80.31 269 PHE A O 1
ATOM 2115 N N . GLU A 1 270 ? -11.559 -1.740 37.665 1.00 85.81 270 GLU A N 1
ATOM 2116 C CA . GLU A 1 270 ? -13.003 -1.563 37.895 1.00 85.81 270 GLU A CA 1
ATOM 2117 C C . GLU A 1 270 ? -13.623 -2.720 38.697 1.00 85.81 270 GLU A C 1
ATOM 2119 O O . GLU A 1 270 ? -14.495 -2.505 39.539 1.00 85.81 270 GLU A O 1
ATOM 2124 N N . ALA A 1 271 ? -13.188 -3.962 38.455 1.00 87.00 271 ALA A N 1
ATOM 2125 C CA . ALA A 1 271 ? -13.656 -5.128 39.203 1.00 87.00 271 ALA A CA 1
ATOM 2126 C C . ALA A 1 271 ? -13.179 -5.110 40.664 1.00 87.00 271 ALA A C 1
ATOM 2128 O O . ALA A 1 271 ? -13.948 -5.464 41.559 1.00 87.00 271 ALA A O 1
ATOM 2129 N N . LYS A 1 272 ? -11.936 -4.675 40.916 1.00 85.06 272 LYS A N 1
ATOM 2130 C CA . LYS A 1 272 ? -11.410 -4.489 42.277 1.00 85.06 272 LYS A CA 1
ATOM 2131 C C . LYS A 1 272 ? -12.151 -3.375 43.011 1.00 85.06 272 LYS A C 1
ATOM 2133 O O . LYS A 1 272 ? -12.577 -3.603 44.137 1.00 85.06 272 LYS A O 1
ATOM 2138 N N . GLU A 1 273 ? -12.387 -2.237 42.358 1.00 86.31 273 GLU A N 1
ATOM 2139 C CA . GLU A 1 273 ? -13.116 -1.113 42.959 1.00 86.31 273 GLU A CA 1
ATOM 2140 C C . GLU A 1 273 ? -14.565 -1.496 43.307 1.00 86.31 273 GLU A C 1
ATOM 2142 O O . GLU A 1 273 ? -15.055 -1.173 44.388 1.00 86.31 273 GLU A O 1
ATOM 2147 N N . LYS A 1 274 ? -15.255 -2.250 42.436 1.00 86.75 274 LYS A N 1
ATOM 2148 C CA . LYS A 1 274 ? -16.600 -2.778 42.732 1.00 86.75 274 LYS A CA 1
ATOM 2149 C C . LYS A 1 274 ? -16.594 -3.737 43.921 1.00 86.75 274 LYS A C 1
ATOM 2151 O O . LYS A 1 274 ? -17.422 -3.587 44.814 1.00 86.75 274 LYS A O 1
ATOM 2156 N N . ALA A 1 275 ? -15.637 -4.664 43.972 1.00 87.00 275 ALA A N 1
ATOM 2157 C CA . ALA A 1 275 ? -15.511 -5.604 45.084 1.00 87.00 275 ALA A CA 1
ATOM 2158 C C . ALA A 1 275 ? -15.151 -4.913 46.414 1.00 87.00 275 ALA A C 1
ATOM 2160 O O . ALA A 1 275 ? -15.546 -5.388 47.476 1.00 87.00 275 ALA A O 1
ATOM 2161 N N . GLU A 1 276 ? -14.400 -3.808 46.384 1.00 85.94 276 GLU A N 1
ATOM 2162 C CA . GLU A 1 276 ? -14.109 -2.991 47.570 1.00 85.94 276 GLU A CA 1
ATOM 2163 C C . GLU A 1 276 ? -15.340 -2.206 48.039 1.00 85.94 276 GLU A C 1
ATOM 2165 O O . GLU A 1 276 ? -15.665 -2.253 49.224 1.00 85.94 276 GLU A O 1
ATOM 2170 N N . ARG A 1 277 ? -16.093 -1.585 47.121 1.00 84.44 277 ARG A N 1
ATOM 2171 C CA . ARG A 1 277 ? -17.356 -0.892 47.442 1.00 84.44 277 ARG A CA 1
ATOM 2172 C C . ARG A 1 277 ? -18.421 -1.838 48.004 1.00 84.44 277 ARG A C 1
ATOM 2174 O O . ARG A 1 277 ? -19.148 -1.461 48.920 1.00 84.44 277 ARG A O 1
ATOM 2181 N N . GLU A 1 278 ? -18.504 -3.066 47.493 1.00 77.44 278 GLU A N 1
ATOM 2182 C CA . GLU A 1 278 ? -19.400 -4.101 48.026 1.00 77.44 278 GLU A CA 1
ATOM 2183 C C . GLU A 1 278 ? -19.000 -4.500 49.456 1.00 77.44 278 GLU A C 1
ATOM 2185 O O . GLU A 1 278 ? -19.852 -4.524 50.345 1.00 77.44 278 GLU A O 1
ATOM 2190 N N . LYS A 1 279 ? -17.700 -4.692 49.725 1.00 79.19 279 LYS A N 1
ATOM 2191 C CA . LYS A 1 279 ? -17.185 -4.987 51.075 1.00 79.19 279 LYS A CA 1
ATOM 2192 C C . LYS A 1 279 ? -17.382 -3.839 52.068 1.00 79.19 279 LYS A C 1
ATOM 2194 O O . LYS A 1 279 ? -17.627 -4.102 53.242 1.00 79.19 279 LYS A O 1
ATOM 2199 N N . GLU A 1 280 ? -17.291 -2.585 51.627 1.00 69.31 280 GLU A N 1
ATOM 2200 C CA . GLU A 1 280 ? -17.601 -1.418 52.466 1.00 69.31 280 GLU A CA 1
ATOM 2201 C C . GLU A 1 280 ? -19.104 -1.293 52.751 1.00 69.31 280 GLU A C 1
ATOM 2203 O O . GLU A 1 280 ? -19.491 -0.917 53.860 1.00 69.31 280 GLU A O 1
ATOM 2208 N N . SER A 1 281 ? -19.961 -1.659 51.791 1.00 63.16 281 SER A N 1
ATOM 2209 C CA . SER A 1 281 ? -21.416 -1.677 51.987 1.00 63.16 281 SER A CA 1
ATOM 2210 C C . SER A 1 281 ? -21.896 -2.788 52.936 1.00 63.16 281 SER A C 1
ATOM 2212 O O . SER A 1 281 ? -22.958 -2.654 53.542 1.00 63.16 281 SER A O 1
ATOM 2214 N N . GLU A 1 282 ? -21.089 -3.838 53.136 1.00 59.59 282 GLU A N 1
ATOM 2215 C CA . GLU A 1 282 ? -21.329 -4.940 54.083 1.00 59.59 282 GLU A CA 1
ATOM 2216 C C . GLU A 1 282 ? -20.657 -4.743 55.469 1.00 59.59 282 GLU A C 1
ATOM 2218 O O . GLU A 1 282 ? -20.503 -5.695 56.239 1.00 59.59 282 GLU A O 1
ATOM 2223 N N . GLY A 1 283 ? -20.276 -3.509 55.833 1.00 46.19 283 GLY A N 1
ATOM 2224 C CA . GLY A 1 283 ? -19.705 -3.171 57.149 1.00 46.19 283 GLY A CA 1
ATOM 2225 C C . GLY A 1 283 ? -20.564 -3.602 58.364 1.00 46.19 283 GLY A C 1
ATOM 2226 O O . GLY A 1 283 ? -21.785 -3.726 58.270 1.00 46.19 283 GLY A O 1
ATOM 2227 N N . PRO A 1 284 ? -19.944 -3.847 59.537 1.00 50.31 284 PRO A N 1
ATOM 2228 C CA . PRO A 1 284 ? -20.371 -4.858 60.506 1.00 50.31 284 PRO A CA 1
ATOM 2229 C C . PRO A 1 284 ? -21.709 -4.546 61.185 1.00 50.31 284 PRO A C 1
ATOM 2231 O O . PRO A 1 284 ? -21.875 -3.517 61.837 1.00 50.31 284 PRO A O 1
ATOM 2234 N N . ASN A 1 285 ? -22.637 -5.503 61.116 1.00 49.53 285 ASN A N 1
ATOM 2235 C CA . ASN A 1 285 ? -23.894 -5.491 61.860 1.00 49.53 285 ASN A CA 1
ATOM 2236 C C . ASN A 1 285 ? -23.610 -5.368 63.378 1.00 49.53 285 ASN A C 1
ATOM 2238 O O . ASN A 1 285 ? -23.003 -6.284 63.948 1.00 49.53 285 ASN A O 1
ATOM 2242 N N . PRO A 1 286 ? -24.017 -4.285 64.074 1.00 43.69 286 PRO A N 1
ATOM 2243 C CA . PRO A 1 286 ? -23.831 -4.189 65.510 1.00 43.69 286 PRO A CA 1
ATOM 2244 C C . PRO A 1 286 ? -24.859 -5.111 66.166 1.00 43.69 286 PRO A C 1
ATOM 2246 O O . PRO A 1 286 ? -26.016 -4.753 66.372 1.00 43.69 286 PRO A O 1
ATOM 2249 N N . GLY A 1 287 ? -24.435 -6.336 66.477 1.00 44.41 287 GLY A N 1
ATOM 2250 C CA . GLY A 1 287 ? -25.204 -7.284 67.271 1.00 44.41 287 GLY A CA 1
ATOM 2251 C C . GLY A 1 287 ? -25.528 -6.690 68.640 1.00 44.41 287 GLY A C 1
ATOM 2252 O O . GLY A 1 287 ? -24.737 -6.761 69.578 1.00 44.41 287 GLY A O 1
ATOM 2253 N N . VAL A 1 288 ? -26.712 -6.095 68.738 1.00 44.44 288 VAL A N 1
ATOM 2254 C CA . VAL A 1 288 ? -27.339 -5.583 69.953 1.00 44.44 288 VAL A CA 1
ATOM 2255 C C . VAL A 1 288 ? -27.438 -6.715 70.987 1.00 44.44 288 VAL A C 1
ATOM 2257 O O . VAL A 1 288 ? -28.373 -7.512 70.968 1.00 44.44 288 VAL A O 1
ATOM 2260 N N . LYS A 1 289 ? -26.507 -6.775 71.950 1.00 43.25 289 LYS A N 1
ATOM 2261 C CA . LYS A 1 289 ? -26.741 -7.460 73.235 1.00 43.25 289 LYS A CA 1
ATOM 2262 C C . LYS A 1 289 ? -27.474 -6.501 74.168 1.00 43.25 289 LYS A C 1
ATOM 2264 O O . LYS A 1 289 ? -26.884 -5.858 75.031 1.00 43.25 289 LYS A O 1
ATOM 2269 N N . ARG A 1 290 ? -28.791 -6.406 73.987 1.00 39.28 290 ARG A N 1
ATOM 2270 C CA . ARG A 1 290 ? -29.694 -5.777 74.955 1.00 39.28 290 ARG A CA 1
ATOM 2271 C C . ARG A 1 290 ? -29.823 -6.736 76.144 1.00 39.28 290 ARG A C 1
ATOM 2273 O O . ARG A 1 290 ? -30.590 -7.691 76.087 1.00 39.28 290 ARG A O 1
ATOM 2280 N N . GLN A 1 291 ? -29.034 -6.524 77.197 1.00 39.84 291 GLN A N 1
ATOM 2281 C CA . GLN A 1 291 ? -29.282 -7.154 78.496 1.00 39.84 291 GLN A CA 1
ATOM 2282 C C . GLN A 1 291 ? -30.663 -6.700 78.985 1.00 39.84 291 GLN A C 1
ATOM 2284 O O . GLN A 1 291 ? -30.885 -5.523 79.268 1.00 39.84 291 GLN A O 1
ATOM 2289 N N . SER A 1 292 ? -31.616 -7.629 79.029 1.00 36.22 292 SER A N 1
ATOM 2290 C CA . SER A 1 292 ? -32.950 -7.400 79.568 1.00 36.22 292 SER A CA 1
ATOM 2291 C C . SER A 1 292 ? -32.880 -7.297 81.091 1.00 36.22 292 SER A C 1
ATOM 2293 O O . SER A 1 292 ? -32.735 -8.304 81.784 1.00 36.22 292 SER A O 1
ATOM 2295 N N . SER A 1 293 ? -33.024 -6.086 81.625 1.00 43.75 293 SER A N 1
ATOM 2296 C CA . SER A 1 293 ? -33.385 -5.875 83.025 1.00 43.75 293 SER A CA 1
ATOM 2297 C C . SER A 1 293 ? -34.867 -6.233 83.218 1.00 43.75 293 SER A C 1
ATOM 2299 O O . SER A 1 293 ? -35.752 -5.410 82.983 1.00 43.75 293 SER A O 1
ATOM 2301 N N . GLY A 1 294 ? -35.142 -7.477 83.609 1.00 36.78 294 GLY A N 1
ATOM 2302 C CA . GLY A 1 294 ? -36.464 -7.953 84.016 1.00 36.78 294 GLY A CA 1
ATOM 2303 C C . GLY A 1 294 ? -36.544 -8.049 85.535 1.00 36.78 294 GLY A C 1
ATOM 2304 O O . GLY A 1 294 ? -36.046 -8.991 86.136 1.00 36.78 294 GLY A O 1
ATOM 2305 N N . ARG A 1 295 ? -37.136 -7.028 86.148 1.00 40.44 295 ARG A N 1
ATOM 2306 C CA . ARG A 1 295 ? -37.415 -6.894 87.580 1.00 40.44 295 ARG A CA 1
ATOM 2307 C C . ARG A 1 295 ? -38.521 -7.881 87.971 1.00 40.44 295 ARG A C 1
ATOM 2309 O O . ARG A 1 295 ? -39.670 -7.640 87.620 1.00 40.44 295 ARG A O 1
ATOM 2316 N N . GLU A 1 296 ? -38.209 -8.932 88.726 1.00 36.62 296 GLU A N 1
ATOM 2317 C CA . GLU A 1 296 ? -39.228 -9.784 89.351 1.00 36.62 296 GLU A CA 1
ATOM 2318 C C . GLU A 1 296 ? -39.273 -9.512 90.859 1.00 36.62 296 GLU A C 1
ATOM 2320 O O . GLU A 1 296 ? -38.301 -9.679 91.592 1.00 36.62 296 GLU A O 1
ATOM 2325 N N . SER A 1 297 ? -40.408 -8.976 91.309 1.00 41.47 297 SER A N 1
ATOM 2326 C CA . SER A 1 297 ? -40.701 -8.719 92.716 1.00 41.47 297 SER A CA 1
ATOM 2327 C C . SER A 1 297 ? -41.589 -9.833 93.263 1.00 41.47 297 SER A C 1
ATOM 2329 O O . SER A 1 297 ? -42.675 -10.021 92.724 1.00 41.47 297 SER A O 1
ATOM 2331 N N . LYS A 1 298 ? -41.187 -10.411 94.408 1.00 41.66 298 LYS A N 1
ATOM 2332 C CA . LYS A 1 298 ? -41.992 -10.761 95.609 1.00 41.66 298 LYS A CA 1
ATOM 2333 C C . LYS A 1 298 ? -41.880 -12.212 96.111 1.00 41.66 298 LYS A C 1
ATOM 2335 O O . LYS A 1 298 ? -42.227 -13.142 95.399 1.00 41.66 298 LYS A O 1
ATOM 2340 N N . LYS A 1 299 ? -41.688 -12.270 97.447 1.00 39.25 299 LYS A N 1
ATOM 2341 C CA . LYS A 1 299 ? -42.082 -13.299 98.445 1.00 39.25 299 LYS A CA 1
ATOM 2342 C C . LYS A 1 299 ? -41.256 -14.603 98.407 1.00 39.25 299 LYS A C 1
ATOM 2344 O O . LYS A 1 299 ? -40.945 -15.085 97.340 1.00 39.25 299 LYS A O 1
ATOM 2349 N N . ALA A 1 300 ? -40.867 -15.241 99.511 1.00 40.91 300 ALA A N 1
ATOM 2350 C CA . ALA A 1 300 ? -41.344 -15.255 100.888 1.00 40.91 300 ALA A CA 1
ATOM 2351 C C . ALA A 1 300 ? -40.282 -15.909 101.794 1.00 40.91 300 ALA A C 1
ATOM 2353 O O . ALA A 1 300 ? -39.551 -16.778 101.329 1.00 40.91 300 ALA A O 1
ATOM 2354 N N . LYS A 1 301 ? -40.403 -15.568 103.083 1.00 34.44 301 LYS A N 1
ATOM 2355 C CA . LYS A 1 301 ? -39.908 -16.228 104.304 1.00 34.44 301 LYS A CA 1
ATOM 2356 C C . LYS A 1 301 ? -38.419 -16.160 104.627 1.00 34.44 301 LYS A C 1
ATOM 2358 O O . LYS A 1 301 ? -37.609 -16.768 103.907 1.00 34.44 301 LYS A O 1
#

InterPro domains:
  IPR013248 Secretory component protein Psh3/Shr3 [PF08229] (88-282)
  IPR013248 Secretory component protein Psh3/Shr3 [PTHR28228] (67-281)
  IPR013248 Secretory component protein Psh3/Shr3 [SM00786] (64-301)

pLDDT: mean 72.75, std 16.59, range [34.44, 94.12]

Secondary structure (DSSP, 8-state):
-GGGGGGG--S-EEEEEETTSS---HHHHHHHHHT-TTS--SGGGTSEEEEEES-SS-HHHHSHHHHHHHHHHHHHHH-HHHHHHHHHHHHHHHHHHHHHHHHHHHHT-SSPPPHHHHHHHHHHHHHHHTS-HHHHHHHHHHHHHHHHHHHHHHTS--HHHHHHHHHHHHHHHHHHHHIIIIIIHHHHHHHHT-SSTTTTTT--HHHHHT--TT-B-TTT--B---HHHHHHHHHHHHHHHHHHHHHHHHHHHHHHHHHHHHHHHHHHHHHHHHHHHHHHHT-------------------

Sequence (301 aa):
MAFHNLPHLRPIVLFVFGALNIKQDVEGKLTATEAGIGGLRGVANGRVKQVQLKARHLLPFKIMEQATEVASEWIIQQDWEVLLKGPSVSFFLGILFSLFPYDYPLLWSSLPTPSSHFDAIETHLKLLHNAPNLIQRILHIMLSMGILGLLIKLYKPSESNMLFDGGSLVLYMVAVIVYIANIVKGLRIVSEGTYGLINMHELTQDQRDNVDASGYDVDTGDSVLGREDNLKVLAASNTILALVLVGVLVLQVGQWYAERTDERVLREFEAKEKAEREKESEGPNPGVKRQSSGRESKKAK

Solvent-accessible surface area (backbone atoms only — not comparable to full-atom values): 17453 Å² total; per-residue (Å²): 120,83,71,80,50,44,42,69,60,84,71,75,46,76,48,81,42,35,71,67,48,87,84,72,73,58,64,62,52,50,51,44,31,21,58,14,90,84,64,77,42,24,56,92,70,73,42,36,51,77,47,79,42,96,35,55,77,64,51,66,80,75,42,41,69,64,44,49,48,57,51,48,54,51,56,55,72,72,40,64,68,56,64,45,36,50,59,28,55,52,50,55,48,52,54,46,58,69,46,38,79,64,33,42,51,71,76,72,47,92,59,84,72,54,70,69,53,57,54,52,45,52,52,51,49,38,50,62,65,70,44,62,68,65,59,58,50,52,52,50,52,39,50,51,42,33,52,49,43,42,53,63,56,58,74,62,74,45,77,66,44,50,56,34,45,46,51,31,44,53,40,50,50,51,42,53,49,48,42,57,68,43,48,55,46,47,40,49,44,63,60,71,63,57,54,37,65,86,50,76,90,74,68,55,77,70,63,67,75,60,49,48,103,82,34,48,33,87,88,81,73,54,60,74,31,50,64,67,54,50,53,40,53,43,35,50,50,47,50,51,41,47,54,39,50,48,50,35,51,53,34,53,52,48,42,55,51,48,55,59,47,53,55,48,55,52,51,53,49,54,52,50,53,49,55,49,54,51,56,62,74,63,58,80,81,82,80,78,81,75,80,80,86,77,89,83,86,83,87,82,136

Radius of gyration: 33.0 Å; Cα contacts (8 Å, |Δi|>4): 238; chains: 1; bounding box: 75×52×129 Å

Nearest PDB structures (foldseek):
  8j07-assembly1_8A  TM=2.677E-01  e=5.389E+00  Homo sapiens

Organism: NCBI:txid1442369